Protein AF-A0AAN7CSQ7-F1 (afdb_monomer_lite)

Sequence (224 aa):
MRKFISTLTLGLCAVATTANAKLEPRQGTDSLSSVTCGSTTYSKQDVDAAVAEGCRLYAAGEQLGNSRYPHRFNNRERLTFDISGPYEEFPILANGAVYSGRAPGPDRIVFNPDYRGSCVYAGAMTHTGAPTRNGFVECDDEDNDDGNDDRDDDGDGNDGDDGFPSGTATSTTSQPTATRTFSNSEPTSSTDPEGNAAARIAGSIGGQGVVMGAVGVVAGLLML

Foldseek 3Di:
DDDDDDDDDDDDDDDPPPPPPPLPDLFACPQFQWWAAQHFIDGSLLLSLQLSVQLVCVVVVHFAAPVTPFDFDPCPVVAAWPDDDRKTKTARDSVSDHDHHDPRAFKIWIWHCQRVHHIHTTFMWGPVPAPDDVDIDGIDTDGPCPPPPPPPPPDDDDDDDDDDDDDDDDDDDDDDDDDDDDDDDDDDDDDDDDDDDDDDDYDDDDDDDDDPDDDDDPDDDDDD

Organism: NCBI:txid1126955

Radius of gyration: 30.17 Å; chains: 1; bounding box: 113×69×60 Å

InterPro domains:
  IPR000026 Guanine-specific ribonuclease N1-like [PF00545] (33-140)
  IPR016191 Ribonuclease/ribotoxin [SSF53933] (34-140)

Structure (mmCIF, N/CA/C/O backbone):
data_AF-A0AAN7CSQ7-F1
#
_entry.id   AF-A0AAN7CSQ7-F1
#
loop_
_atom_site.group_PDB
_atom_site.id
_atom_site.type_symbol
_atom_site.label_atom_id
_atom_site.label_alt_id
_atom_site.label_comp_id
_atom_site.label_asym_id
_atom_site.label_entity_id
_atom_site.label_seq_id
_atom_site.pdbx_PDB_ins_code
_atom_site.Cartn_x
_atom_site.Cartn_y
_atom_site.Cartn_z
_atom_site.occupancy
_atom_site.B_iso_or_equiv
_atom_site.auth_seq_id
_atom_site.auth_comp_id
_atom_site.auth_asym_id
_atom_site.auth_atom_id
_atom_site.pdbx_PDB_model_num
ATOM 1 N N . MET A 1 1 ? -64.963 15.795 41.910 1.00 44.09 1 MET A N 1
ATOM 2 C CA . MET A 1 1 ? -63.848 14.824 41.867 1.00 44.09 1 MET A CA 1
ATOM 3 C C . MET A 1 1 ? -62.839 15.317 40.839 1.00 44.09 1 MET A C 1
ATOM 5 O O . MET A 1 1 ? -63.144 15.291 39.656 1.00 44.09 1 MET A O 1
ATOM 9 N N . ARG A 1 2 ? -61.702 15.873 41.273 1.00 50.06 2 ARG A N 1
ATOM 10 C CA . ARG A 1 2 ? -60.628 16.346 40.383 1.00 50.06 2 ARG A CA 1
ATOM 11 C C . ARG A 1 2 ? -59.477 15.351 40.499 1.00 50.06 2 ARG A C 1
ATOM 13 O O . ARG A 1 2 ? -58.863 15.274 41.557 1.00 50.06 2 ARG A O 1
ATOM 20 N N . LYS A 1 3 ? -59.253 14.540 39.463 1.00 50.56 3 LYS A N 1
ATOM 21 C CA . LYS A 1 3 ? -58.094 13.642 39.400 1.00 50.56 3 LYS A CA 1
ATOM 22 C C . LYS A 1 3 ? -56.904 14.462 38.913 1.00 50.56 3 LYS A C 1
ATOM 24 O O . LYS A 1 3 ? -56.920 14.953 37.788 1.00 50.56 3 LYS A O 1
ATOM 29 N N . PHE A 1 4 ? -55.937 14.658 39.803 1.00 50.78 4 PHE A N 1
ATOM 30 C CA . PHE A 1 4 ? -54.658 15.269 39.479 1.00 50.78 4 PHE A CA 1
ATOM 31 C C . PHE A 1 4 ? -53.740 14.263 38.774 1.00 50.78 4 PHE A C 1
ATOM 33 O O . PHE A 1 4 ? -53.759 13.063 39.036 1.00 50.78 4 PHE A O 1
ATOM 40 N N . ILE A 1 5 ? -53.001 14.850 37.844 1.00 65.69 5 ILE A N 1
ATOM 41 C CA . ILE A 1 5 ? -52.021 14.358 36.879 1.00 65.69 5 ILE A CA 1
ATOM 42 C C . ILE A 1 5 ? -50.835 13.670 37.567 1.00 65.69 5 ILE A C 1
ATOM 44 O O . ILE A 1 5 ? -50.394 14.141 38.609 1.00 65.69 5 ILE A O 1
ATOM 48 N N . SER A 1 6 ? -50.244 12.649 36.938 1.00 50.62 6 SER A N 1
ATOM 49 C CA . SER A 1 6 ? -48.787 12.452 37.014 1.00 50.62 6 SER A CA 1
ATOM 50 C C . SER A 1 6 ? -48.301 11.570 35.861 1.00 50.62 6 SER A C 1
ATOM 52 O O . SER A 1 6 ? -48.277 10.345 35.949 1.00 50.62 6 SER A O 1
ATOM 54 N N . THR A 1 7 ? -47.976 12.197 34.733 1.00 57.25 7 THR A N 1
ATOM 55 C CA . THR A 1 7 ? -47.236 11.564 33.637 1.00 57.25 7 THR A CA 1
ATOM 56 C C . THR A 1 7 ? -45.747 11.670 33.940 1.00 57.25 7 THR A C 1
ATOM 58 O O . THR A 1 7 ? -45.175 12.757 33.883 1.00 57.25 7 THR A O 1
ATOM 61 N N . LEU A 1 8 ? -45.141 10.537 34.292 1.00 51.69 8 LEU A N 1
ATOM 62 C CA . LEU A 1 8 ? -43.704 10.380 34.489 1.00 51.69 8 LEU A CA 1
ATOM 63 C C . LEU A 1 8 ? -43.031 10.243 33.116 1.00 51.69 8 LEU A C 1
ATOM 65 O O . LEU A 1 8 ? -43.038 9.171 32.515 1.00 51.69 8 LEU A O 1
ATOM 69 N N . THR A 1 9 ? -42.481 11.336 32.599 1.00 58.81 9 THR A N 1
ATOM 70 C CA . THR A 1 9 ? -41.703 11.337 31.356 1.00 58.81 9 THR A CA 1
ATOM 71 C C . THR A 1 9 ? -40.273 10.890 31.665 1.00 58.81 9 THR A C 1
ATOM 73 O O . THR A 1 9 ? -39.486 11.650 32.228 1.00 58.81 9 THR A O 1
ATOM 76 N N . LEU A 1 10 ? -39.931 9.648 31.313 1.00 53.59 10 LEU A N 1
ATOM 77 C CA . LEU A 1 10 ? -38.549 9.165 31.316 1.00 53.59 10 LEU A CA 1
ATOM 78 C C . LEU A 1 10 ? -37.820 9.770 30.107 1.00 53.59 10 LEU A C 1
ATOM 80 O O . LEU A 1 10 ? -38.026 9.354 28.968 1.00 53.59 10 LEU A O 1
ATOM 84 N N . GLY A 1 11 ? -36.998 10.789 30.354 1.00 61.56 11 GLY A N 1
ATOM 85 C CA . GLY A 1 11 ? -36.108 11.367 29.351 1.00 61.56 11 GLY A CA 1
ATOM 86 C C . GLY A 1 11 ? -34.941 10.425 29.066 1.00 61.56 11 GLY A C 1
ATOM 87 O O . GLY A 1 11 ? -34.039 10.289 29.890 1.00 61.56 11 GLY A O 1
ATOM 88 N N . LEU A 1 12 ? -34.962 9.777 27.901 1.00 62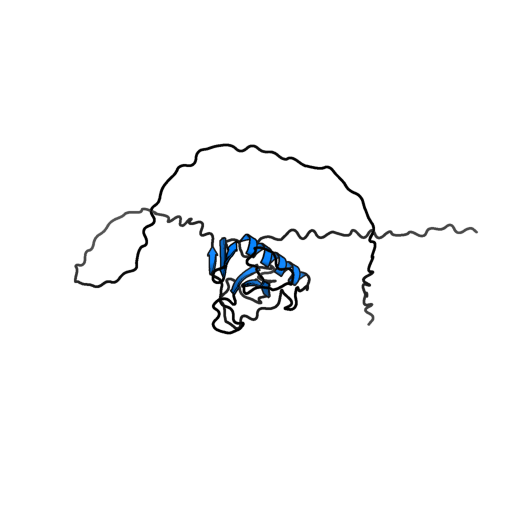.31 12 LEU A N 1
ATOM 89 C CA . LEU A 1 12 ? -33.841 8.998 27.383 1.00 62.31 12 LEU A CA 1
ATOM 90 C C . LEU A 1 12 ? -32.789 9.971 26.829 1.00 62.31 12 LEU A C 1
ATOM 92 O O . LEU A 1 12 ? -32.967 10.559 25.764 1.00 62.31 12 LEU A O 1
ATOM 96 N N . CYS A 1 13 ? -31.711 10.180 27.581 1.00 49.22 13 CYS A N 1
ATOM 97 C CA . CYS A 1 13 ? -30.576 10.984 27.145 1.00 49.22 13 CYS A CA 1
ATOM 98 C C . CYS A 1 13 ? -29.696 10.120 26.227 1.00 49.22 13 CYS A C 1
ATOM 100 O O . CYS A 1 13 ? -29.011 9.215 26.700 1.00 49.22 13 CYS A O 1
ATOM 102 N N . ALA A 1 14 ? -29.744 10.354 24.914 1.00 62.75 14 ALA A N 1
ATOM 103 C CA . ALA A 1 14 ? -28.828 9.717 23.975 1.00 62.75 14 ALA A CA 1
ATOM 104 C C . ALA A 1 14 ? -27.456 10.400 24.080 1.00 62.75 14 ALA A C 1
ATOM 106 O O . ALA A 1 14 ? -27.268 11.518 23.602 1.00 62.75 14 ALA A O 1
ATOM 107 N N . VAL A 1 15 ? -26.502 9.741 24.738 1.00 61.62 15 VAL A N 1
ATOM 108 C CA . VAL A 1 15 ? -25.102 10.174 24.744 1.00 61.62 15 VAL A CA 1
ATOM 109 C C . VAL A 1 15 ? -24.500 9.759 23.405 1.00 61.62 15 VAL A C 1
ATOM 111 O O . VAL A 1 15 ? -24.232 8.583 23.175 1.00 61.62 15 VAL A O 1
ATOM 114 N N . ALA A 1 16 ? -24.322 10.720 22.501 1.00 61.09 16 ALA A N 1
ATOM 115 C CA . ALA A 1 16 ? -23.558 10.508 21.282 1.00 61.09 16 ALA A CA 1
ATOM 116 C C . ALA A 1 16 ? -22.075 10.390 21.658 1.00 61.09 16 ALA A C 1
ATOM 118 O O . ALA A 1 16 ? -21.404 11.389 21.912 1.00 61.09 16 ALA A O 1
ATOM 119 N N . THR A 1 17 ? -21.562 9.164 21.736 1.00 56.09 17 THR A N 1
ATOM 120 C CA . THR A 1 17 ? -20.122 8.928 21.810 1.00 56.09 17 THR A CA 1
ATOM 121 C C . THR A 1 17 ? -19.525 9.249 20.446 1.00 56.09 17 THR A C 1
ATOM 123 O O . THR A 1 17 ? -19.698 8.492 19.492 1.00 56.09 17 THR A O 1
ATOM 126 N N . THR A 1 18 ? -18.830 10.377 20.332 1.00 52.72 18 THR A N 1
ATOM 127 C CA . THR A 1 18 ? -17.922 10.617 19.210 1.00 52.72 18 THR A CA 1
ATOM 128 C C . THR A 1 18 ? -16.787 9.608 19.334 1.00 52.72 18 THR A C 1
ATOM 130 O O . THR A 1 18 ? -15.920 9.753 20.199 1.00 52.72 18 THR A O 1
ATOM 133 N N . ALA A 1 19 ? -16.821 8.550 18.524 1.00 56.00 19 ALA A N 1
ATOM 134 C CA . ALA A 1 19 ? -15.679 7.669 18.362 1.00 56.00 19 ALA A CA 1
ATOM 135 C C . ALA A 1 19 ? -14.561 8.493 17.718 1.00 56.00 19 ALA A C 1
ATOM 137 O O . ALA A 1 19 ? -14.517 8.686 16.506 1.00 56.00 19 ALA A O 1
ATOM 138 N N . ASN A 1 20 ? -13.671 9.024 18.551 1.00 52.47 20 ASN A N 1
ATOM 139 C CA . ASN A 1 20 ? -12.344 9.385 18.098 1.00 52.47 20 ASN A CA 1
ATOM 140 C C . ASN A 1 20 ? -11.675 8.047 17.796 1.00 52.47 20 ASN A C 1
ATOM 142 O O . ASN A 1 20 ? -11.226 7.373 18.723 1.00 52.47 20 ASN A O 1
ATOM 146 N N . ALA A 1 21 ? -11.681 7.634 16.527 1.00 49.72 21 ALA A N 1
ATOM 147 C CA . ALA A 1 21 ? -10.796 6.584 16.057 1.00 49.72 21 ALA A CA 1
ATOM 148 C C . ALA A 1 21 ? -9.375 7.101 16.291 1.00 49.72 21 ALA A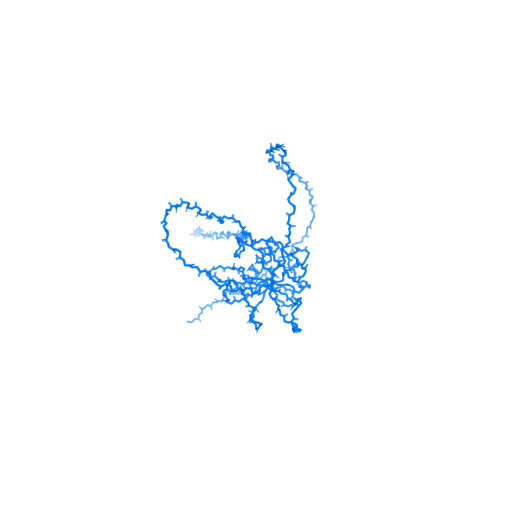 C 1
ATOM 150 O O . ALA A 1 21 ? -8.799 7.823 15.478 1.00 49.72 21 ALA A O 1
ATOM 151 N N . LYS A 1 22 ? -8.851 6.831 17.488 1.00 39.72 22 LYS A N 1
ATOM 152 C CA . LYS A 1 22 ? -7.425 6.870 17.753 1.00 39.72 22 LYS A CA 1
ATOM 153 C C . LYS A 1 22 ? -6.848 5.985 16.661 1.00 39.72 22 LYS A C 1
ATOM 155 O O . LYS A 1 22 ? -7.227 4.823 16.621 1.00 39.72 22 LYS A O 1
ATOM 160 N N . LEU A 1 23 ? -6.055 6.561 15.756 1.00 45.09 23 LEU A N 1
ATOM 161 C CA . LEU A 1 23 ? -5.274 5.810 14.777 1.00 45.09 23 LEU A CA 1
ATOM 162 C C . LEU A 1 23 ? -4.614 4.675 15.559 1.00 45.09 23 LEU A C 1
ATOM 164 O O . LEU A 1 23 ? -3.751 4.921 16.409 1.00 45.09 23 LEU A O 1
ATOM 168 N N . GLU A 1 24 ? -5.175 3.477 15.417 1.00 54.91 24 GLU A N 1
ATOM 169 C CA . GLU A 1 24 ? -4.711 2.309 16.140 1.00 54.91 24 GLU A CA 1
ATOM 170 C C . GLU A 1 24 ? -3.275 2.019 15.684 1.00 54.91 24 GLU A C 1
ATOM 172 O O . GLU A 1 24 ? -2.846 2.520 14.640 1.00 54.91 24 GLU A O 1
ATOM 177 N N . PRO A 1 25 ? -2.476 1.337 16.519 1.00 48.12 25 PRO A N 1
ATOM 178 C CA . PRO A 1 25 ? -1.031 1.241 16.338 1.00 48.12 25 PRO A CA 1
ATOM 179 C C . PRO A 1 25 ? -0.663 0.737 14.940 1.00 48.12 25 PRO A C 1
ATOM 181 O O . PRO A 1 25 ? -1.466 0.060 14.313 1.00 48.12 25 PRO A O 1
ATOM 184 N N . ARG A 1 26 ? 0.556 1.052 14.502 1.00 61.44 26 ARG A N 1
ATOM 185 C CA . ARG A 1 26 ? 1.223 0.697 13.238 1.00 61.44 26 ARG A CA 1
ATOM 186 C C . ARG A 1 26 ? 1.255 -0.831 12.994 1.00 61.44 26 ARG A C 1
ATOM 188 O O . ARG A 1 26 ? 2.286 -1.469 13.152 1.00 61.44 26 ARG A O 1
ATOM 195 N N . GLN A 1 27 ? 0.097 -1.445 12.745 1.00 78.06 27 GLN A N 1
ATOM 196 C CA . GLN A 1 27 ? -0.081 -2.896 12.821 1.00 78.06 27 GLN A CA 1
ATOM 197 C C . GLN A 1 27 ? 0.746 -3.610 11.743 1.00 78.06 27 GLN A C 1
ATOM 199 O O . GLN A 1 27 ? 0.465 -3.476 10.551 1.00 78.06 27 GLN A O 1
ATOM 204 N N . GLY A 1 28 ? 1.711 -4.427 12.167 1.00 81.00 28 GLY A N 1
ATOM 205 C CA . GLY A 1 28 ? 2.485 -5.291 11.269 1.00 81.00 28 GLY A CA 1
ATOM 206 C C . GLY A 1 28 ? 3.654 -4.618 10.561 1.00 81.00 28 GLY A C 1
ATOM 207 O O . GLY A 1 28 ? 4.199 -5.202 9.639 1.00 81.00 28 GLY A O 1
ATOM 208 N N . THR A 1 29 ? 4.042 -3.410 10.966 1.00 89.81 29 THR A N 1
ATOM 209 C CA . THR A 1 29 ? 5.152 -2.666 10.349 1.00 89.81 29 THR A CA 1
ATOM 210 C C . THR A 1 29 ? 6.242 -2.325 11.368 1.00 89.81 29 THR A C 1
ATOM 212 O O . THR A 1 29 ? 6.991 -1.379 11.155 1.00 89.81 29 THR A O 1
ATOM 215 N N . ASP A 1 30 ? 6.306 -3.015 12.511 1.00 89.62 30 ASP A N 1
ATOM 216 C CA . ASP A 1 30 ? 7.185 -2.642 13.632 1.00 89.62 30 ASP A CA 1
ATOM 217 C C . ASP A 1 30 ? 8.675 -2.693 13.267 1.00 89.62 30 ASP A C 1
ATOM 219 O O . ASP A 1 30 ? 9.414 -1.779 13.628 1.00 89.62 30 ASP A O 1
ATOM 223 N N . SER A 1 31 ? 9.098 -3.711 12.514 1.00 90.19 31 SER A N 1
ATOM 224 C CA . SER A 1 31 ? 10.463 -3.818 11.988 1.00 90.19 31 SER A CA 1
ATOM 225 C C . SER A 1 31 ? 10.689 -2.940 10.757 1.00 90.19 31 SER A C 1
ATOM 227 O O . SER A 1 31 ? 11.811 -2.510 10.525 1.00 90.19 31 SER A O 1
ATOM 229 N N . LEU A 1 32 ? 9.636 -2.584 10.019 1.00 93.75 32 LEU A N 1
ATOM 230 C CA . LEU A 1 32 ? 9.736 -1.914 8.725 1.00 93.75 32 LEU A CA 1
ATOM 231 C C . LEU A 1 32 ? 10.351 -0.508 8.830 1.00 93.75 32 LEU A C 1
ATOM 233 O O . LEU A 1 32 ? 9.871 0.358 9.567 1.00 93.75 32 LEU A O 1
ATOM 237 N N . SER A 1 33 ? 11.376 -0.249 8.028 1.00 95.44 33 SER A N 1
ATOM 238 C CA . SER A 1 33 ? 11.997 1.064 7.833 1.00 95.44 33 SER A CA 1
ATOM 239 C C . SER A 1 33 ? 11.447 1.768 6.586 1.00 95.44 33 SER A C 1
ATOM 241 O O . SER A 1 33 ? 11.018 2.929 6.655 1.00 95.44 33 SER A O 1
ATOM 243 N N . SER A 1 34 ? 11.400 1.062 5.455 1.00 96.81 34 SER A N 1
ATOM 244 C CA . SER A 1 34 ? 10.986 1.593 4.160 1.00 96.81 34 SER A CA 1
ATOM 245 C C . SER A 1 34 ? 10.500 0.476 3.230 1.00 96.81 34 SER A C 1
ATOM 247 O O . SER A 1 34 ? 10.710 -0.702 3.500 1.00 96.81 34 SER A O 1
ATOM 249 N N . VAL A 1 35 ? 9.818 0.859 2.150 1.00 97.94 35 VAL A N 1
ATOM 250 C CA . VAL A 1 35 ? 9.355 -0.050 1.091 1.00 97.94 35 VAL A CA 1
ATOM 251 C C . VAL A 1 35 ? 9.718 0.547 -0.255 1.00 97.94 35 VAL A C 1
ATOM 253 O O . VAL A 1 35 ? 9.366 1.696 -0.526 1.00 97.94 35 VAL A O 1
ATOM 256 N N . THR A 1 36 ? 10.354 -0.221 -1.134 1.00 98.50 36 THR A N 1
ATOM 257 C CA . THR A 1 36 ? 10.724 0.230 -2.478 1.00 98.50 36 THR A CA 1
ATOM 258 C C . THR A 1 36 ? 9.955 -0.525 -3.558 1.00 98.50 36 THR A C 1
ATOM 260 O O . THR A 1 36 ? 10.150 -1.711 -3.796 1.00 98.50 36 THR A O 1
ATOM 263 N N . CYS A 1 37 ? 9.092 0.198 -4.269 1.00 98.50 37 CYS A N 1
ATOM 264 C CA . CYS A 1 37 ? 8.314 -0.304 -5.395 1.00 98.50 37 CYS A CA 1
ATOM 265 C C . CYS A 1 37 ? 8.903 0.215 -6.713 1.00 98.50 37 CYS A C 1
ATOM 267 O O . CYS A 1 37 ? 8.706 1.372 -7.100 1.00 98.50 37 CYS A O 1
ATOM 269 N N . GLY A 1 38 ? 9.651 -0.631 -7.424 1.00 97.12 38 GLY A N 1
ATOM 270 C CA . GLY A 1 38 ? 10.363 -0.222 -8.635 1.00 97.12 38 GLY A CA 1
ATOM 271 C C . GLY A 1 38 ? 11.449 0.814 -8.327 1.00 97.12 38 GLY A C 1
ATOM 272 O O . GLY A 1 38 ? 12.536 0.459 -7.896 1.00 97.12 38 GLY A O 1
ATOM 273 N N . SER A 1 39 ? 11.175 2.098 -8.570 1.00 97.00 39 SER A N 1
ATOM 274 C CA . SER A 1 39 ? 12.096 3.204 -8.247 1.00 97.00 39 SER A CA 1
ATOM 275 C C . SER A 1 39 ? 11.522 4.198 -7.234 1.00 97.00 39 SER A C 1
ATOM 277 O O . SER A 1 39 ? 12.067 5.291 -7.072 1.00 97.00 39 SER A O 1
ATOM 279 N N . THR A 1 40 ? 10.380 3.882 -6.628 1.00 98.44 40 THR A N 1
ATOM 280 C CA . THR A 1 40 ? 9.717 4.731 -5.638 1.00 98.44 40 THR A CA 1
ATOM 281 C C . THR A 1 40 ? 9.888 4.114 -4.262 1.00 98.44 40 THR A C 1
ATOM 283 O O . THR A 1 40 ? 9.453 2.990 -4.042 1.00 98.44 40 THR A O 1
ATOM 286 N N . THR A 1 41 ? 10.496 4.866 -3.347 1.00 98.38 41 THR A N 1
ATOM 287 C CA . THR A 1 41 ? 10.655 4.468 -1.946 1.00 98.38 41 THR A CA 1
ATOM 288 C C . THR A 1 41 ? 9.628 5.191 -1.087 1.00 98.38 41 THR A C 1
ATOM 290 O O . THR A 1 41 ? 9.473 6.411 -1.177 1.00 98.38 41 THR A O 1
ATOM 293 N N . TYR A 1 42 ? 8.945 4.424 -0.252 1.00 98.31 42 TYR A N 1
ATOM 294 C CA . TYR A 1 42 ? 7.974 4.873 0.728 1.00 98.31 42 TYR A CA 1
ATOM 295 C C . TYR A 1 42 ? 8.576 4.756 2.115 1.00 98.31 42 TYR A C 1
ATOM 297 O O . TYR A 1 42 ? 9.193 3.747 2.455 1.00 98.31 42 TYR A O 1
ATOM 305 N N . SER A 1 43 ? 8.376 5.781 2.934 1.00 97.12 43 SER A N 1
ATOM 306 C CA . SER A 1 43 ? 8.743 5.686 4.340 1.00 97.12 43 SER A CA 1
ATOM 307 C C . SER A 1 43 ? 7.779 4.754 5.073 1.00 97.12 43 SER A C 1
ATOM 309 O O . SER A 1 43 ? 6.612 4.621 4.690 1.00 97.12 43 SER A O 1
ATOM 311 N N . LYS A 1 44 ? 8.212 4.205 6.212 1.00 95.88 44 LYS A N 1
ATOM 312 C CA . LYS A 1 44 ? 7.312 3.532 7.158 1.00 95.88 44 LYS A CA 1
ATOM 313 C C . LYS A 1 44 ? 6.038 4.344 7.445 1.00 95.88 44 LYS A C 1
ATOM 315 O O . LYS A 1 44 ? 4.958 3.781 7.572 1.00 95.88 44 LYS A O 1
ATOM 320 N N . GLN A 1 45 ? 6.141 5.672 7.540 1.00 95.81 45 GLN A N 1
ATOM 321 C CA . GLN A 1 45 ? 4.988 6.533 7.810 1.00 95.81 45 GLN A CA 1
ATOM 322 C C . GLN A 1 45 ? 3.962 6.524 6.667 1.00 95.81 45 GLN A C 1
ATOM 324 O O . GLN A 1 45 ? 2.763 6.541 6.943 1.00 95.81 45 GLN A O 1
ATOM 329 N N . ASP A 1 46 ? 4.412 6.487 5.413 1.00 97.69 46 ASP A N 1
ATOM 330 C CA . ASP A 1 46 ? 3.520 6.407 4.252 1.00 97.69 46 ASP A CA 1
ATOM 331 C C . ASP A 1 46 ? 2.772 5.068 4.238 1.00 97.69 46 ASP A C 1
ATOM 333 O O . ASP A 1 46 ? 1.558 5.032 4.022 1.00 97.69 46 ASP A O 1
ATOM 337 N N . VAL A 1 47 ? 3.486 3.978 4.541 1.00 97.69 47 VAL A N 1
ATOM 338 C CA . VAL A 1 47 ? 2.915 2.628 4.661 1.00 97.69 47 VAL A CA 1
ATOM 339 C C . VAL A 1 47 ? 1.897 2.579 5.798 1.00 97.69 47 VAL A C 1
ATOM 341 O O . VAL A 1 47 ? 0.753 2.186 5.578 1.00 97.69 47 VAL A O 1
ATOM 344 N N . ASP A 1 48 ? 2.266 3.062 6.986 1.00 96.38 48 ASP A N 1
ATOM 345 C CA . ASP A 1 48 ? 1.388 3.102 8.158 1.00 96.38 48 ASP A CA 1
ATOM 346 C C . ASP A 1 48 ? 0.102 3.890 7.877 1.00 96.38 48 ASP A C 1
ATOM 348 O O . ASP A 1 48 ? -0.990 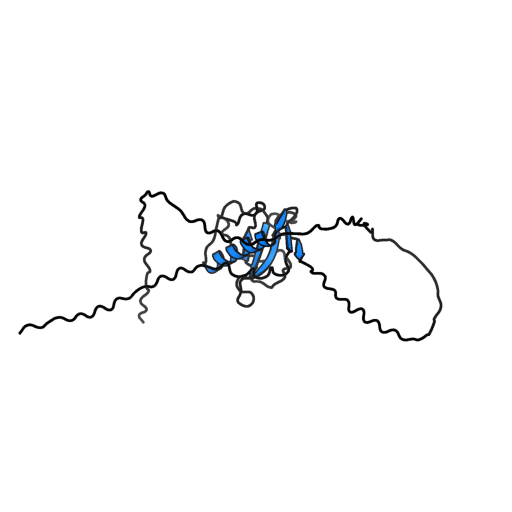3.461 8.249 1.00 96.38 48 ASP A O 1
ATOM 352 N N . ALA A 1 49 ? 0.209 5.034 7.196 1.00 96.81 49 ALA A N 1
ATOM 353 C CA . ALA A 1 49 ? -0.943 5.861 6.857 1.00 96.81 49 ALA A CA 1
ATOM 354 C C . ALA A 1 49 ? -1.865 5.187 5.825 1.00 96.81 49 ALA A C 1
ATOM 356 O O . ALA A 1 49 ? -3.090 5.266 5.951 1.00 96.81 49 ALA A O 1
ATOM 357 N N . ALA A 1 50 ? -1.296 4.507 4.825 1.00 98.06 50 ALA A N 1
ATOM 358 C CA . ALA A 1 50 ? -2.064 3.763 3.830 1.00 98.06 50 ALA A CA 1
ATOM 359 C C . ALA A 1 50 ? -2.772 2.542 4.442 1.00 98.06 50 ALA A C 1
ATOM 361 O O . ALA A 1 50 ? -3.958 2.334 4.182 1.00 98.06 50 ALA A O 1
ATOM 362 N N . VAL A 1 51 ? -2.081 1.776 5.294 1.00 97.75 51 VAL A N 1
ATOM 363 C CA . VAL A 1 51 ? -2.653 0.631 6.023 1.00 97.75 51 VAL A CA 1
ATOM 364 C C . VAL A 1 51 ? -3.764 1.099 6.957 1.00 97.75 51 VAL A C 1
ATOM 366 O O . VAL A 1 51 ? -4.857 0.541 6.919 1.00 97.75 51 VAL A O 1
ATOM 369 N N . ALA A 1 52 ? -3.538 2.162 7.735 1.00 96.56 52 ALA A N 1
ATOM 370 C CA . ALA A 1 52 ? -4.546 2.698 8.647 1.00 96.56 52 ALA A CA 1
ATOM 371 C C . ALA A 1 52 ? -5.837 3.101 7.916 1.00 96.56 52 ALA A C 1
ATOM 373 O O . ALA A 1 52 ? -6.933 2.763 8.370 1.00 96.56 52 ALA A O 1
ATOM 374 N N . GLU A 1 53 ? -5.732 3.781 6.769 1.00 97.75 53 GLU A N 1
ATOM 375 C CA . GLU A 1 53 ? -6.910 4.161 5.984 1.00 97.75 53 GLU A CA 1
ATOM 376 C C . GLU A 1 53 ? -7.587 2.952 5.324 1.00 97.75 53 GLU A C 1
ATOM 378 O O . GLU A 1 53 ? -8.816 2.847 5.359 1.00 97.75 53 GLU A O 1
ATOM 383 N N . GLY A 1 54 ? -6.811 2.008 4.782 1.00 97.75 54 GLY A N 1
ATOM 384 C CA . GLY A 1 54 ? -7.335 0.754 4.238 1.00 97.75 54 GLY A CA 1
ATOM 385 C C . GLY A 1 54 ? -8.122 -0.042 5.285 1.00 97.75 54 GLY A C 1
ATOM 386 O O . GLY A 1 54 ? -9.276 -0.402 5.050 1.00 97.75 54 GLY A O 1
ATOM 387 N N . CYS A 1 55 ? -7.548 -0.233 6.475 1.00 97.31 55 CYS A N 1
ATOM 388 C CA . CYS A 1 55 ? -8.203 -0.879 7.611 1.00 97.31 55 CYS A CA 1
ATOM 389 C C . CYS A 1 55 ? -9.485 -0.144 8.026 1.00 97.31 55 CYS A C 1
ATOM 391 O O . CYS A 1 55 ? -10.523 -0.779 8.225 1.00 97.31 55 CYS A O 1
ATOM 393 N N . ARG A 1 56 ? -9.444 1.195 8.124 1.00 97.38 56 ARG A N 1
ATOM 394 C CA . ARG A 1 56 ? -10.606 2.015 8.499 1.00 97.38 56 ARG A CA 1
ATOM 395 C C . ARG A 1 56 ? -11.757 1.847 7.507 1.00 97.38 56 ARG A C 1
ATOM 397 O O . ARG A 1 56 ? -12.892 1.628 7.926 1.00 97.38 56 ARG A O 1
ATOM 404 N N . LEU A 1 57 ? -11.475 1.958 6.209 1.00 97.88 57 LEU A N 1
ATOM 405 C CA . LEU A 1 57 ? -12.474 1.810 5.149 1.00 97.88 57 LEU A CA 1
ATOM 406 C C . LEU A 1 57 ? -13.056 0.394 5.126 1.00 97.88 57 LEU A C 1
ATOM 408 O O . LEU A 1 57 ? -14.275 0.245 5.064 1.00 97.88 57 LEU A O 1
ATOM 412 N N . TYR A 1 58 ? -12.210 -0.634 5.256 1.00 97.81 58 TYR A N 1
ATOM 413 C CA . TYR A 1 58 ? -12.661 -2.024 5.330 1.00 97.81 58 TYR A CA 1
ATOM 414 C C . TYR A 1 58 ? -13.598 -2.246 6.525 1.00 97.81 58 TYR A C 1
ATOM 416 O O . TYR A 1 58 ? -14.702 -2.763 6.354 1.00 97.81 58 TYR A O 1
ATOM 424 N N . ALA A 1 59 ? -13.206 -1.793 7.721 1.00 97.19 59 ALA A N 1
ATOM 425 C CA . ALA A 1 59 ? -14.018 -1.911 8.933 1.00 97.19 59 ALA A CA 1
ATOM 426 C C . ALA A 1 59 ? -15.361 -1.164 8.826 1.00 97.19 59 ALA A C 1
ATOM 428 O O . ALA A 1 59 ? -16.362 -1.602 9.392 1.00 97.19 59 ALA A O 1
ATOM 429 N N . ALA A 1 60 ? -15.399 -0.057 8.079 1.00 97.31 60 ALA A N 1
ATOM 430 C CA . ALA A 1 60 ? -16.617 0.704 7.806 1.00 97.31 60 ALA A CA 1
ATOM 431 C C . ALA A 1 60 ? -17.471 0.124 6.659 1.00 97.31 60 ALA A C 1
ATOM 433 O O . ALA A 1 60 ? -18.604 0.565 6.462 1.00 97.31 60 ALA A O 1
ATOM 434 N N . GLY A 1 61 ? -16.956 -0.842 5.889 1.00 97.56 61 GLY A N 1
ATOM 435 C CA . GLY A 1 61 ? -17.594 -1.308 4.654 1.00 97.56 61 GLY A CA 1
ATOM 436 C C . GLY A 1 61 ? -17.648 -0.234 3.558 1.00 97.56 61 GLY A C 1
ATOM 437 O O . GLY A 1 61 ? -18.540 -0.256 2.709 1.00 97.56 61 GLY A O 1
ATOM 438 N N . GLU A 1 62 ? -16.723 0.724 3.591 1.00 98.44 62 GLU A N 1
ATOM 439 C CA . GLU A 1 62 ? -16.627 1.849 2.662 1.00 98.44 62 GLU A CA 1
ATOM 440 C C . GLU A 1 62 ? -15.564 1.592 1.590 1.00 98.44 62 GLU A C 1
ATOM 442 O O . GLU A 1 62 ? -14.584 0.883 1.811 1.00 98.44 62 GLU A O 1
ATOM 447 N N . GLN A 1 63 ? -15.741 2.194 0.410 1.00 98.50 63 GLN A N 1
ATOM 448 C CA . GLN A 1 63 ? -14.785 2.093 -0.691 1.00 98.50 63 GLN A CA 1
ATOM 449 C C . GLN A 1 63 ? -14.635 3.431 -1.421 1.00 98.50 63 GLN A C 1
ATOM 451 O O . GLN A 1 63 ? -15.594 4.189 -1.573 1.00 98.50 63 GLN A O 1
ATOM 456 N N . LEU A 1 64 ? -13.429 3.697 -1.920 1.00 98.12 64 LEU A N 1
ATOM 457 C CA . LEU A 1 64 ? -13.044 4.915 -2.621 1.00 98.12 64 LEU A CA 1
ATOM 458 C C . LEU A 1 64 ? -12.714 4.651 -4.093 1.00 98.12 64 LEU A C 1
ATOM 460 O O . LEU A 1 64 ? -12.131 3.631 -4.468 1.00 98.12 64 LEU A O 1
ATOM 464 N N . GLY A 1 65 ? -13.030 5.646 -4.922 1.00 97.62 65 GLY A N 1
ATOM 465 C CA . GLY A 1 65 ? -12.688 5.674 -6.341 1.00 97.62 65 GLY A CA 1
ATOM 466 C C . GLY A 1 65 ? -13.438 4.651 -7.196 1.00 97.62 65 GLY A C 1
ATOM 467 O O . GLY A 1 65 ? -14.194 3.806 -6.719 1.00 97.62 65 GLY A O 1
ATOM 468 N N . ASN A 1 66 ? -13.224 4.726 -8.509 1.00 97.19 66 ASN A N 1
ATOM 469 C CA . ASN A 1 66 ? -13.913 3.862 -9.474 1.00 97.19 66 ASN A CA 1
ATOM 470 C C . ASN A 1 66 ? -13.506 2.387 -9.348 1.00 97.19 66 ASN A C 1
ATOM 472 O O . ASN A 1 66 ? -14.314 1.507 -9.639 1.00 97.19 66 ASN A O 1
ATOM 476 N N . SER A 1 67 ? -12.270 2.134 -8.914 1.00 97.00 67 SER A N 1
ATOM 477 C CA . SER A 1 67 ? -11.746 0.790 -8.652 1.00 97.00 67 SER A CA 1
ATOM 478 C C . SER A 1 67 ? -12.207 0.213 -7.313 1.00 97.00 67 SER A C 1
ATOM 480 O O . SER A 1 67 ? -12.044 -0.982 -7.114 1.00 97.00 67 SER A O 1
ATOM 482 N N . ARG A 1 68 ? -12.843 1.022 -6.450 1.00 98.31 68 ARG A N 1
ATOM 483 C CA . ARG A 1 68 ? -13.448 0.608 -5.178 1.00 98.31 68 ARG A CA 1
ATOM 484 C C . ARG A 1 68 ? -12.453 0.037 -4.160 1.00 98.31 68 ARG A C 1
ATOM 486 O O . ARG A 1 68 ? -12.596 -1.102 -3.738 1.00 98.31 68 ARG A O 1
ATOM 493 N N . TYR A 1 69 ? -11.465 0.828 -3.755 1.00 98.62 69 TYR A N 1
ATOM 494 C CA . TYR A 1 69 ? -10.495 0.428 -2.727 1.00 98.62 69 TYR A CA 1
ATOM 495 C C . TYR A 1 69 ? -10.976 0.755 -1.301 1.00 98.62 69 TYR A C 1
ATOM 497 O O . TYR A 1 69 ? -11.595 1.804 -1.130 1.00 98.62 69 TYR A O 1
ATOM 505 N N . PRO A 1 70 ? -10.637 -0.047 -0.277 1.00 98.62 70 PRO A N 1
ATOM 506 C CA . PRO A 1 70 ? -9.923 -1.319 -0.368 1.00 98.62 70 PRO A CA 1
ATOM 507 C C . PRO A 1 70 ? -10.793 -2.409 -0.998 1.00 98.62 70 PRO A C 1
ATOM 509 O O . PRO A 1 70 ? -12.026 -2.337 -0.976 1.00 98.62 70 PRO A O 1
ATOM 512 N N . HIS A 1 71 ? -10.144 -3.406 -1.588 1.00 98.50 71 HIS A N 1
ATOM 513 C CA . HIS A 1 71 ? -10.822 -4.602 -2.071 1.00 98.50 71 HIS A CA 1
ATOM 514 C C . HIS A 1 71 ? -9.922 -5.831 -2.027 1.00 98.50 71 HIS A C 1
ATOM 516 O O . HIS A 1 71 ? -8.694 -5.731 -2.024 1.00 98.50 71 HIS A O 1
ATOM 522 N N . ARG A 1 72 ? -10.558 -7.004 -2.084 1.00 98.44 72 ARG A N 1
ATOM 523 C CA . ARG A 1 72 ? -9.874 -8.288 -1.989 1.00 98.44 72 ARG A CA 1
ATOM 524 C C . ARG A 1 72 ? -8.782 -8.448 -3.040 1.00 98.44 72 ARG A C 1
ATOM 526 O O . ARG A 1 72 ? -9.064 -8.436 -4.244 1.00 98.44 72 ARG A O 1
ATOM 533 N N . PHE A 1 73 ? -7.580 -8.755 -2.571 1.00 98.31 73 PHE A N 1
ATOM 534 C CA . PHE A 1 73 ? -6.474 -9.224 -3.388 1.00 98.31 73 PHE A CA 1
ATOM 535 C C . PHE A 1 73 ? -6.419 -10.755 -3.345 1.00 98.31 73 PHE A C 1
ATOM 537 O O . PHE A 1 73 ? -6.277 -11.376 -2.296 1.00 98.31 73 PHE A O 1
ATOM 544 N N . ASN A 1 74 ? -6.572 -11.399 -4.505 1.00 97.31 74 ASN A N 1
ATOM 545 C CA . ASN A 1 74 ? -6.644 -12.866 -4.570 1.00 97.31 74 ASN A CA 1
ATOM 546 C C . ASN A 1 74 ? -5.267 -13.532 -4.723 1.00 97.31 74 ASN A C 1
ATOM 548 O O . ASN A 1 74 ? -5.223 -14.757 -4.805 1.00 97.31 74 ASN A O 1
ATOM 552 N N . ASN A 1 75 ? -4.188 -12.746 -4.816 1.00 96.88 75 ASN A N 1
ATOM 553 C CA . ASN A 1 75 ? -2.811 -13.212 -4.973 1.00 96.88 75 ASN A CA 1
ATOM 554 C C . ASN A 1 75 ? -2.643 -14.324 -6.032 1.00 96.88 75 ASN A C 1
ATOM 556 O O . ASN A 1 75 ? -2.175 -15.429 -5.749 1.00 96.88 75 ASN A O 1
ATOM 560 N N . ARG A 1 76 ? -3.079 -14.060 -7.272 1.00 94.88 76 ARG A N 1
ATOM 561 C CA . ARG A 1 76 ? -3.012 -15.051 -8.369 1.00 94.88 76 ARG A CA 1
ATOM 562 C C . ARG A 1 76 ? -1.595 -15.194 -8.921 1.00 94.88 76 ARG A C 1
ATOM 564 O O . ARG A 1 76 ? -1.259 -16.221 -9.504 1.00 94.88 76 ARG A O 1
ATOM 571 N N . GLU A 1 77 ? -0.803 -14.155 -8.719 1.00 93.94 77 GLU A N 1
ATOM 572 C CA . GLU A 1 77 ? 0.609 -14.009 -9.031 1.00 93.94 77 GLU A CA 1
ATOM 573 C C . GLU A 1 77 ? 1.487 -14.866 -8.109 1.00 93.94 77 GLU A C 1
ATOM 575 O O . GLU A 1 77 ? 2.601 -15.208 -8.496 1.00 93.94 77 GLU A O 1
ATOM 580 N N . ARG A 1 78 ? 0.948 -15.299 -6.955 1.00 95.88 78 ARG A N 1
ATOM 581 C CA . ARG A 1 78 ? 1.641 -16.094 -5.927 1.00 95.88 78 ARG A CA 1
ATOM 582 C C . ARG A 1 78 ? 2.818 -15.341 -5.305 1.00 95.88 78 ARG A C 1
ATOM 584 O O . ARG A 1 78 ? 3.866 -15.936 -5.071 1.00 95.88 78 ARG A O 1
ATOM 591 N N . LEU A 1 79 ? 2.602 -14.056 -5.043 1.00 96.81 79 LEU A N 1
ATOM 592 C CA . LEU A 1 79 ? 3.503 -13.233 -4.251 1.00 96.81 79 LEU A CA 1
ATOM 593 C C . LEU A 1 79 ? 3.600 -13.795 -2.826 1.00 96.81 79 LEU A C 1
ATOM 595 O O . LEU A 1 79 ? 2.628 -14.347 -2.293 1.00 96.81 79 LEU A O 1
ATOM 599 N N . THR A 1 80 ? 4.773 -13.679 -2.232 1.00 96.44 80 THR A N 1
ATOM 600 C CA . THR A 1 80 ? 5.092 -14.030 -0.857 1.00 96.44 80 THR A CA 1
ATOM 601 C C . THR A 1 80 ? 4.904 -12.794 0.012 1.00 96.44 80 THR A C 1
ATOM 603 O O . THR A 1 80 ? 5.357 -11.709 -0.324 1.00 96.44 80 THR A O 1
ATOM 606 N N . PHE A 1 81 ? 4.204 -12.972 1.126 1.00 95.06 81 PHE A N 1
ATOM 607 C CA . PHE A 1 81 ? 3.940 -11.934 2.117 1.00 95.06 81 PHE A CA 1
ATOM 608 C C . PHE A 1 81 ? 4.236 -12.496 3.503 1.00 95.06 81 PHE A C 1
ATOM 610 O O . PHE A 1 81 ? 4.124 -13.711 3.708 1.00 95.06 81 PHE A O 1
ATOM 617 N N . ASP A 1 82 ? 4.531 -11.621 4.457 1.00 91.69 82 ASP A N 1
ATOM 618 C CA . ASP A 1 82 ? 4.981 -12.013 5.800 1.00 91.69 82 ASP A CA 1
ATOM 619 C C . ASP A 1 82 ? 3.893 -12.702 6.625 1.00 91.69 82 ASP A C 1
ATOM 621 O O . ASP A 1 82 ? 4.164 -13.483 7.542 1.00 91.69 82 ASP A O 1
ATOM 625 N N . ILE A 1 83 ? 2.629 -12.445 6.283 1.00 94.31 83 ILE A N 1
ATOM 626 C CA . ILE A 1 83 ? 1.468 -13.052 6.929 1.00 94.31 83 ILE A CA 1
ATOM 627 C C . ILE A 1 83 ? 0.551 -13.719 5.909 1.00 94.31 83 ILE A C 1
ATOM 629 O O . ILE A 1 83 ? 0.480 -13.349 4.735 1.00 94.31 83 ILE A O 1
ATOM 633 N N . SER A 1 84 ? -0.216 -14.706 6.371 1.00 95.19 84 SER A N 1
ATOM 634 C CA . SER A 1 84 ? -1.230 -15.373 5.556 1.00 95.19 84 SER A CA 1
ATOM 635 C C . SER A 1 84 ? -2.452 -14.484 5.319 1.00 95.19 84 SER A C 1
ATOM 637 O O . SER A 1 84 ? -2.848 -13.721 6.201 1.00 95.19 84 SER A O 1
ATOM 639 N N . GLY A 1 85 ? -3.107 -14.663 4.171 1.00 94.25 85 GLY A N 1
ATOM 640 C CA . GLY A 1 85 ? -4.378 -14.013 3.847 1.00 94.25 85 GLY A CA 1
ATOM 641 C C . GLY A 1 85 ? -5.577 -14.530 4.667 1.00 94.25 85 GLY A C 1
ATOM 642 O O . GLY A 1 85 ? -5.402 -15.353 5.571 1.00 94.25 85 GLY A O 1
ATOM 643 N N . PRO A 1 86 ? -6.812 -14.097 4.345 1.00 97.31 86 PRO A N 1
ATOM 644 C CA . PRO A 1 86 ? -7.202 -13.337 3.153 1.00 97.31 86 PRO A CA 1
ATOM 645 C C . PRO A 1 86 ? -6.593 -11.933 3.102 1.00 97.31 86 PRO A C 1
ATOM 647 O O . PRO A 1 86 ? -6.338 -11.326 4.136 1.00 97.31 86 PRO A O 1
ATOM 650 N N . TYR A 1 87 ? -6.358 -11.440 1.887 1.00 98.50 87 TYR A N 1
ATOM 651 C CA . TYR A 1 87 ? -5.714 -10.151 1.659 1.00 98.50 87 TYR A CA 1
ATOM 652 C C . TYR A 1 87 ? -6.683 -9.129 1.075 1.00 98.50 87 TYR A C 1
ATOM 654 O O . TYR A 1 87 ? -7.492 -9.446 0.200 1.00 98.50 87 TYR A O 1
ATOM 662 N N . GLU A 1 88 ? -6.515 -7.889 1.498 1.00 98.69 88 GLU A N 1
ATOM 663 C CA . GLU A 1 88 ? -7.077 -6.686 0.903 1.00 98.69 88 GLU A CA 1
ATOM 664 C C . GLU A 1 88 ? -5.922 -5.823 0.377 1.00 98.69 88 GLU A C 1
ATOM 666 O O . GLU A 1 88 ? -4.826 -5.823 0.940 1.00 98.69 88 GLU A O 1
ATOM 671 N N . GLU A 1 89 ? -6.152 -5.098 -0.715 1.00 98.75 89 GLU A N 1
ATOM 672 C CA . GLU A 1 89 ? -5.187 -4.140 -1.260 1.00 98.75 89 GLU A CA 1
ATOM 673 C C . GLU A 1 89 ? -5.704 -2.704 -1.160 1.00 98.75 89 GLU A C 1
ATOM 675 O O . GLU A 1 89 ? -6.904 -2.437 -1.302 1.00 98.75 89 GLU A O 1
ATOM 680 N N . PHE A 1 90 ? -4.783 -1.762 -0.946 1.00 98.81 90 PHE A N 1
ATOM 681 C CA . PHE A 1 90 ? -5.081 -0.332 -0.926 1.00 98.81 90 PHE A CA 1
ATOM 682 C C . PHE A 1 90 ? -3.946 0.483 -1.571 1.00 98.81 90 PHE A C 1
ATOM 684 O O . PHE A 1 90 ? -2.778 0.137 -1.392 1.00 98.81 90 PHE A O 1
ATOM 691 N N . PRO A 1 91 ? -4.235 1.555 -2.336 1.00 98.81 91 PRO A N 1
ATOM 692 C CA . PRO A 1 91 ? -3.189 2.330 -2.998 1.00 98.81 91 PRO A CA 1
ATOM 693 C C . PRO A 1 91 ? -2.283 3.092 -2.029 1.00 98.81 91 PRO A C 1
ATOM 695 O O . PRO A 1 91 ? -2.764 3.741 -1.100 1.00 98.81 91 PRO A O 1
ATOM 698 N N . ILE A 1 92 ? -0.984 3.094 -2.334 1.00 98.69 92 ILE A N 1
ATOM 699 C CA . ILE A 1 92 ? 0.019 3.966 -1.715 1.00 98.69 92 ILE A CA 1
ATOM 700 C C . ILE A 1 92 ? 0.581 4.909 -2.782 1.00 98.69 92 ILE A C 1
ATOM 702 O O . ILE A 1 92 ? 0.924 4.494 -3.889 1.00 98.69 92 ILE A O 1
ATOM 706 N N . LEU A 1 93 ? 0.589 6.215 -2.507 1.00 98.38 93 LEU A N 1
ATOM 707 C CA . 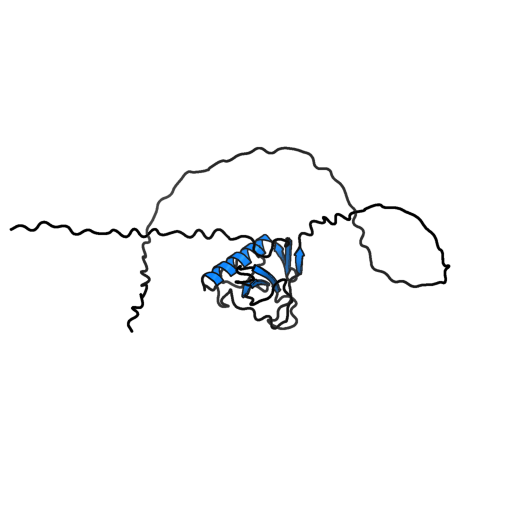LEU A 1 93 ? 0.853 7.228 -3.530 1.00 98.38 93 LEU A CA 1
ATOM 708 C C . LEU A 1 93 ? 2.266 7.787 -3.407 1.00 98.38 93 LEU A C 1
ATOM 710 O O . LEU A 1 93 ? 2.675 8.224 -2.338 1.00 98.38 93 LEU A O 1
ATOM 714 N N . ALA A 1 94 ? 2.985 7.863 -4.529 1.00 97.19 94 ALA A N 1
ATOM 715 C CA . ALA A 1 94 ? 4.369 8.352 -4.596 1.00 97.19 94 ALA A CA 1
ATOM 716 C C . ALA A 1 94 ? 4.578 9.795 -4.083 1.00 97.19 94 ALA A C 1
ATOM 718 O O . ALA A 1 94 ? 5.707 10.232 -3.898 1.00 97.19 94 ALA A O 1
ATOM 719 N N . ASN A 1 95 ? 3.503 10.562 -3.885 1.00 95.38 95 ASN A N 1
ATOM 720 C CA . ASN A 1 95 ? 3.551 11.908 -3.314 1.00 95.38 95 ASN A CA 1
ATOM 721 C C . ASN A 1 95 ? 3.370 11.936 -1.781 1.00 95.38 95 ASN A C 1
ATOM 723 O O . ASN A 1 95 ? 3.204 13.025 -1.232 1.00 95.38 95 ASN A O 1
ATOM 727 N N . GLY A 1 96 ? 3.325 10.775 -1.116 1.00 92.44 96 GLY A N 1
ATOM 728 C CA . GLY A 1 96 ? 3.132 10.633 0.334 1.00 92.44 96 GLY A CA 1
ATOM 729 C C . GLY A 1 96 ? 1.710 10.935 0.826 1.00 92.44 96 GLY A C 1
ATOM 730 O O . GLY A 1 96 ? 1.437 10.915 2.023 1.00 92.44 96 GLY A O 1
ATOM 731 N N . ALA A 1 97 ? 0.770 11.248 -0.072 1.00 97.25 97 ALA A N 1
ATOM 732 C CA . ALA A 1 97 ? -0.613 11.492 0.318 1.00 97.25 97 ALA A CA 1
ATOM 733 C C . ALA A 1 97 ? -1.376 10.172 0.496 1.00 97.25 97 ALA A C 1
ATOM 735 O O . ALA A 1 97 ? -1.260 9.258 -0.320 1.00 97.25 97 ALA A O 1
ATOM 736 N N . VAL A 1 98 ? -2.251 10.111 1.502 1.00 98.00 98 VAL A N 1
ATOM 737 C CA . VAL A 1 98 ? -3.205 9.003 1.639 1.00 98.00 98 VAL A CA 1
ATOM 738 C C . VAL A 1 98 ? -4.197 9.032 0.473 1.00 98.00 98 VAL A C 1
ATOM 740 O O . VAL A 1 98 ? -4.709 10.090 0.083 1.00 98.00 98 VAL A O 1
ATOM 743 N N . TYR A 1 99 ? -4.464 7.864 -0.110 1.00 98.44 99 TYR A N 1
ATOM 744 C CA . TYR A 1 99 ? -5.357 7.739 -1.254 1.00 98.44 99 TYR A CA 1
ATOM 745 C C . TYR A 1 99 ? -6.780 8.223 -0.942 1.00 98.44 99 TYR A C 1
ATOM 747 O O . TYR A 1 99 ? -7.387 7.842 0.050 1.00 98.44 99 TYR A O 1
ATOM 755 N N . SER A 1 100 ? -7.336 9.042 -1.839 1.00 97.44 100 SER A N 1
ATOM 756 C CA . SER A 1 100 ? -8.640 9.709 -1.669 1.00 97.44 100 SER A CA 1
ATOM 757 C C . SER A 1 100 ? -9.656 9.379 -2.774 1.00 97.44 100 SER A C 1
ATOM 759 O O . SER A 1 100 ? -10.633 10.101 -2.965 1.00 97.44 100 SER A O 1
ATOM 761 N N . GLY A 1 101 ? -9.430 8.310 -3.548 1.00 96.88 101 GLY A N 1
ATOM 762 C CA . GLY A 1 101 ? -10.355 7.875 -4.608 1.00 96.88 101 GLY A CA 1
ATOM 763 C C . GLY A 1 101 ? -10.045 8.389 -6.021 1.00 96.88 101 GLY A C 1
ATOM 764 O O . GLY A 1 101 ? -10.837 8.173 -6.938 1.00 96.88 101 GLY A O 1
ATOM 765 N N . ARG A 1 102 ? -8.908 9.068 -6.227 1.00 96.06 102 ARG A N 1
ATOM 766 C CA . ARG A 1 102 ? -8.444 9.518 -7.557 1.00 96.06 102 ARG A CA 1
ATOM 767 C C . ARG A 1 102 ? -7.685 8.406 -8.300 1.00 96.06 102 ARG A C 1
ATOM 769 O O . ARG A 1 102 ? -7.951 7.224 -8.098 1.00 96.06 102 ARG A O 1
ATOM 776 N N . ALA A 1 103 ? -6.766 8.765 -9.197 1.00 97.25 103 ALA A N 1
ATOM 777 C CA . ALA A 1 103 ? -5.881 7.800 -9.838 1.00 97.25 103 ALA A CA 1
ATOM 778 C C . ALA A 1 103 ? -5.033 7.086 -8.763 1.00 97.25 103 ALA A C 1
ATOM 780 O O . ALA A 1 103 ? -4.376 7.776 -7.985 1.00 97.25 103 ALA A O 1
ATOM 781 N N . PRO A 1 104 ? -5.054 5.743 -8.693 1.00 97.75 104 PRO A N 1
ATOM 782 C CA . PRO A 1 104 ? -4.392 4.997 -7.620 1.00 97.75 104 PRO A CA 1
ATOM 783 C C . PRO A 1 104 ? -2.881 4.817 -7.828 1.00 97.75 104 PRO A C 1
ATOM 785 O O . PRO A 1 104 ? -2.205 4.328 -6.938 1.00 97.75 104 PRO A O 1
ATOM 788 N N . GLY A 1 105 ? -2.342 5.162 -9.001 1.00 97.81 105 GLY A N 1
ATOM 789 C CA . GLY A 1 105 ? -0.955 4.829 -9.340 1.00 97.81 105 GLY A CA 1
ATOM 790 C C . GLY A 1 105 ? -0.720 3.313 -9.476 1.00 97.81 105 GLY A C 1
ATOM 791 O O . GLY A 1 105 ? -1.687 2.536 -9.506 1.00 97.81 105 GLY A O 1
ATOM 792 N N . PRO A 1 106 ? 0.543 2.879 -9.613 1.00 98.19 106 PRO A N 1
ATOM 793 C CA . PRO A 1 106 ? 0.884 1.473 -9.818 1.00 98.19 106 PRO A CA 1
ATOM 794 C C . PRO A 1 106 ? 1.043 0.659 -8.525 1.00 98.19 106 PRO A C 1
ATOM 796 O O . PRO A 1 106 ? 0.991 -0.565 -8.607 1.00 98.19 106 PRO A O 1
ATOM 799 N N . ASP A 1 107 ? 1.180 1.311 -7.369 1.00 98.75 107 ASP A N 1
ATOM 800 C CA . ASP A 1 107 ? 1.667 0.682 -6.133 1.00 98.75 107 ASP A CA 1
ATOM 801 C C . ASP A 1 107 ? 0.553 0.464 -5.101 1.00 98.75 107 ASP A C 1
ATOM 803 O O . ASP A 1 107 ? -0.392 1.258 -4.987 1.00 98.75 107 ASP A O 1
ATOM 807 N N . ARG A 1 108 ? 0.628 -0.642 -4.363 1.00 98.81 108 ARG A N 1
ATOM 808 C CA . ARG A 1 108 ? -0.376 -1.067 -3.382 1.00 98.81 108 ARG A CA 1
ATOM 809 C C . ARG A 1 108 ? 0.313 -1.547 -2.113 1.00 98.81 108 ARG A C 1
ATOM 811 O O . ARG A 1 108 ? 1.280 -2.297 -2.201 1.00 98.81 108 ARG A O 1
ATOM 818 N N . ILE A 1 109 ? -0.247 -1.196 -0.959 1.00 98.69 109 ILE A N 1
ATOM 819 C CA . ILE A 1 109 ? -0.043 -1.997 0.250 1.00 98.69 109 ILE A CA 1
ATOM 820 C C . ILE A 1 109 ? -1.025 -3.165 0.238 1.00 98.69 109 ILE A C 1
ATOM 822 O O . ILE A 1 109 ? -2.126 -3.071 -0.320 1.00 98.69 109 ILE A O 1
ATOM 826 N N . VAL A 1 110 ? -0.617 -4.262 0.858 1.00 98.69 110 VAL A N 1
ATOM 827 C CA . VAL A 1 110 ? -1.416 -5.461 1.073 1.00 98.69 110 VAL A CA 1
ATOM 828 C C . VAL A 1 110 ? -1.552 -5.653 2.576 1.00 98.69 110 VAL A C 1
ATOM 830 O O . VAL A 1 110 ? -0.580 -5.548 3.322 1.00 98.69 110 VAL A O 1
ATOM 833 N N . PHE A 1 111 ? -2.769 -5.907 3.040 1.00 98.38 111 PHE A N 1
ATOM 834 C CA . PHE A 1 111 ? -3.053 -6.113 4.455 1.00 98.38 111 PHE A CA 1
ATOM 835 C C . PHE A 1 111 ? -4.062 -7.242 4.645 1.00 98.38 111 PHE A C 1
ATOM 837 O O . PHE A 1 111 ? -4.845 -7.555 3.747 1.00 98.38 111 PHE A O 1
ATOM 844 N N . ASN A 1 112 ? -4.054 -7.862 5.820 1.00 97.94 112 ASN A N 1
ATOM 845 C CA . ASN A 1 112 ? -5.095 -8.790 6.240 1.00 97.94 112 ASN A CA 1
ATOM 846 C C . ASN A 1 112 ? -5.931 -8.116 7.339 1.00 97.94 112 ASN A C 1
ATOM 848 O O . ASN A 1 112 ? -5.375 -7.789 8.386 1.00 97.94 112 ASN A O 1
ATOM 852 N N . PRO A 1 113 ? -7.243 -7.905 7.134 1.00 96.25 113 PRO A N 1
ATOM 853 C CA . PRO A 1 113 ? -8.085 -7.186 8.086 1.00 96.25 113 PRO A CA 1
ATOM 854 C C . PRO A 1 113 ? -8.373 -7.935 9.398 1.00 96.25 113 PRO A C 1
ATOM 856 O O . PRO A 1 113 ? -8.885 -7.315 10.326 1.00 96.25 113 PRO A O 1
ATOM 859 N N . ASP A 1 114 ? -8.079 -9.237 9.478 1.00 95.69 114 ASP A N 1
ATOM 860 C CA . ASP A 1 114 ? -8.388 -10.093 10.634 1.00 95.69 114 ASP A CA 1
ATOM 861 C C . ASP A 1 114 ? -7.250 -11.089 10.943 1.00 95.69 114 ASP A C 1
ATOM 863 O O . ASP A 1 114 ? -7.459 -12.214 11.411 1.00 95.69 114 ASP A O 1
ATOM 867 N N . TYR A 1 115 ? -6.000 -10.707 10.671 1.00 95.62 115 TYR A N 1
ATOM 868 C CA . TYR A 1 115 ? -4.862 -11.538 11.044 1.00 95.62 115 TYR A CA 1
ATOM 869 C C . TYR A 1 115 ? -4.735 -11.589 12.565 1.00 95.62 115 TYR A C 1
ATOM 871 O O . TYR A 1 115 ? -4.363 -10.617 13.220 1.00 95.62 115 TYR A O 1
ATOM 879 N N . ARG A 1 116 ? -5.060 -12.756 13.135 1.00 94.31 116 ARG A N 1
ATOM 880 C CA . ARG A 1 116 ? -5.071 -12.994 14.589 1.00 94.31 116 ARG A CA 1
ATOM 881 C C . ARG A 1 116 ? -5.965 -12.005 15.359 1.00 94.31 116 ARG A C 1
ATOM 883 O O . ARG A 1 116 ? -5.673 -11.702 16.513 1.00 94.31 116 ARG A O 1
ATOM 890 N N . GLY A 1 117 ? -7.058 -11.548 14.745 1.00 92.44 117 GLY A N 1
ATOM 891 C CA . GLY A 1 117 ? -8.000 -10.605 15.358 1.00 92.44 117 GLY A CA 1
ATOM 892 C C . GLY A 1 117 ? -7.657 -9.126 15.161 1.00 92.44 117 GLY A C 1
ATOM 893 O O . GLY A 1 117 ? -8.314 -8.282 15.768 1.00 92.44 117 GLY A O 1
ATOM 894 N N . SER A 1 118 ? -6.647 -8.810 14.343 1.00 93.12 118 SER A N 1
ATOM 895 C CA . SER A 1 118 ? -6.213 -7.440 14.052 1.00 93.12 118 SER A CA 1
ATOM 896 C C . SER A 1 118 ? -6.068 -7.202 12.548 1.00 93.12 118 SER A C 1
ATOM 898 O O . SER A 1 118 ? -5.796 -8.127 11.784 1.00 93.12 118 SER A O 1
ATOM 900 N N . CYS A 1 119 ? -6.185 -5.943 12.125 1.00 95.56 119 CYS A N 1
ATOM 901 C CA . CYS A 1 119 ? -5.855 -5.536 10.762 1.00 95.56 119 CYS A CA 1
ATOM 902 C C . CYS A 1 119 ? -4.346 -5.311 10.641 1.00 95.56 119 CYS A C 1
ATOM 904 O O . CYS A 1 119 ? -3.842 -4.419 11.305 1.00 95.56 119 CYS A O 1
ATOM 906 N N . VAL A 1 120 ? -3.621 -6.103 9.850 1.00 96.44 120 VAL A N 1
ATOM 907 C CA . VAL A 1 120 ? -2.146 -6.152 9.864 1.00 96.44 120 VAL A CA 1
ATOM 908 C C . VAL A 1 120 ? -1.581 -6.006 8.450 1.00 96.44 120 VAL A C 1
ATOM 910 O O . VAL A 1 120 ? -2.090 -6.633 7.518 1.00 96.44 120 VAL A O 1
ATOM 913 N N . TYR A 1 121 ? -0.534 -5.191 8.291 1.00 97.62 121 TYR A N 1
ATOM 914 C CA . TYR A 1 121 ? 0.254 -5.108 7.056 1.00 97.62 121 TYR A CA 1
ATOM 915 C C . TYR A 1 121 ? 0.868 -6.469 6.704 1.00 97.62 121 TYR A C 1
ATOM 917 O O . TYR A 1 121 ? 1.348 -7.184 7.578 1.00 97.62 121 TYR A O 1
ATOM 925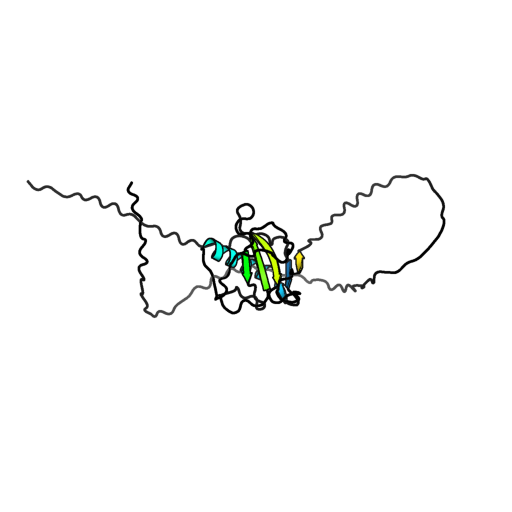 N N . ALA A 1 122 ? 0.814 -6.834 5.426 1.00 97.56 122 ALA A N 1
ATOM 926 C CA . ALA A 1 122 ? 1.339 -8.100 4.923 1.00 97.56 122 ALA A CA 1
ATOM 927 C C . ALA A 1 122 ? 2.547 -7.932 3.993 1.00 97.56 122 ALA A C 1
ATOM 929 O O . ALA A 1 122 ? 3.307 -8.880 3.823 1.00 97.56 122 ALA A O 1
ATOM 930 N N . GLY A 1 123 ? 2.668 -6.771 3.354 1.00 97.88 123 GLY A N 1
ATOM 931 C CA . GLY A 1 123 ? 3.669 -6.478 2.336 1.00 97.88 123 GLY A CA 1
ATOM 932 C C . GLY A 1 123 ? 3.143 -5.448 1.336 1.00 97.88 123 GLY A C 1
ATOM 933 O O . GLY A 1 123 ? 2.016 -4.949 1.457 1.00 97.88 123 GLY A O 1
ATOM 934 N N . ALA A 1 124 ? 3.931 -5.154 0.310 1.00 98.44 124 ALA A N 1
ATOM 935 C CA . ALA A 1 124 ? 3.558 -4.234 -0.755 1.00 98.44 124 ALA A CA 1
ATOM 936 C C . ALA A 1 124 ? 3.830 -4.827 -2.140 1.00 98.44 124 ALA A C 1
ATOM 938 O O . ALA A 1 124 ? 4.616 -5.758 -2.315 1.00 98.44 124 ALA A O 1
ATOM 939 N N . MET A 1 125 ? 3.135 -4.298 -3.144 1.00 98.62 125 MET A N 1
ATOM 940 C CA . MET A 1 125 ? 3.236 -4.772 -4.520 1.00 98.62 125 MET A CA 1
ATOM 941 C C . MET A 1 125 ? 3.075 -3.640 -5.533 1.00 98.62 125 MET A C 1
ATOM 943 O O . MET A 1 125 ? 2.414 -2.632 -5.275 1.00 98.62 125 MET A O 1
ATOM 947 N N . THR A 1 126 ? 3.637 -3.825 -6.725 1.00 98.69 126 THR A N 1
ATOM 948 C CA . THR A 1 126 ? 3.598 -2.826 -7.798 1.00 98.69 126 THR A CA 1
ATOM 949 C C . THR A 1 126 ? 3.337 -3.433 -9.170 1.00 98.69 126 THR A C 1
ATOM 951 O O . THR A 1 126 ? 3.767 -4.541 -9.490 1.00 98.69 126 THR A O 1
ATOM 954 N N . HIS A 1 127 ? 2.628 -2.684 -10.017 1.00 98.19 127 HIS A N 1
ATOM 955 C CA . HIS A 1 127 ? 2.556 -2.973 -11.450 1.00 98.19 127 HIS A CA 1
ATOM 956 C C . HIS A 1 127 ? 3.886 -2.706 -12.177 1.00 98.19 127 HIS A C 1
ATOM 958 O O . HIS A 1 127 ? 4.092 -3.191 -13.294 1.00 98.19 127 HIS A O 1
ATOM 964 N N . THR A 1 128 ? 4.779 -1.905 -11.594 1.00 97.94 128 THR A N 1
ATOM 965 C CA . THR A 1 128 ? 6.057 -1.529 -12.203 1.00 97.94 128 THR A CA 1
ATOM 966 C C . THR A 1 128 ? 6.976 -2.744 -12.287 1.00 97.94 128 THR A C 1
ATOM 968 O O . THR A 1 128 ? 7.298 -3.356 -11.282 1.00 97.94 128 THR A O 1
ATOM 971 N N . GLY A 1 129 ? 7.410 -3.104 -13.497 1.00 96.31 129 GLY A N 1
ATOM 972 C CA . GLY A 1 129 ? 8.270 -4.276 -13.708 1.00 96.31 129 GLY A CA 1
ATOM 973 C C . GLY A 1 129 ? 7.530 -5.618 -13.755 1.00 96.31 129 GLY A C 1
ATOM 974 O O . GLY A 1 129 ? 8.166 -6.644 -13.991 1.00 96.31 129 GLY A O 1
ATOM 975 N N . ALA A 1 130 ? 6.200 -5.634 -13.612 1.00 97.19 130 ALA A N 1
ATOM 976 C CA . ALA A 1 130 ? 5.432 -6.869 -13.707 1.00 97.19 130 ALA A CA 1
ATOM 977 C C . ALA A 1 130 ? 5.469 -7.474 -15.130 1.00 97.19 130 ALA A C 1
ATOM 979 O O . ALA A 1 130 ? 5.347 -6.748 -16.123 1.00 97.19 130 ALA A O 1
ATOM 980 N N . PRO A 1 131 ? 5.578 -8.812 -15.266 1.00 94.12 131 PRO A N 1
ATOM 981 C CA . PRO A 1 131 ? 5.752 -9.479 -16.562 1.00 94.12 131 PRO A CA 1
ATOM 982 C C . PRO A 1 131 ? 4.487 -9.470 -17.429 1.00 94.12 131 PRO A C 1
ATOM 984 O O . PRO A 1 131 ? 4.547 -9.684 -18.641 1.00 94.12 131 PRO A O 1
ATOM 987 N N . THR A 1 132 ? 3.323 -9.240 -16.822 1.00 95.25 132 THR A N 1
ATOM 988 C CA . THR A 1 132 ? 2.031 -9.214 -17.506 1.00 95.25 132 THR A CA 1
ATOM 989 C C . THR A 1 132 ? 1.342 -7.879 -17.311 1.00 95.25 132 THR A C 1
ATOM 991 O O . THR A 1 132 ? 1.405 -7.272 -16.244 1.00 95.25 132 THR A O 1
ATOM 994 N N . ARG A 1 133 ? 0.574 -7.459 -18.318 1.00 89.75 133 ARG A N 1
ATOM 995 C CA . ARG A 1 133 ? -0.321 -6.306 -18.199 1.00 89.75 133 ARG A CA 1
ATOM 996 C C . ARG A 1 133 ? -1.321 -6.546 -17.062 1.00 89.75 133 ARG A C 1
ATOM 998 O O . ARG A 1 133 ? -2.065 -7.521 -17.112 1.00 89.75 133 ARG A O 1
ATOM 1005 N N . ASN A 1 134 ? -1.356 -5.634 -16.091 1.00 92.06 134 ASN A N 1
ATOM 1006 C CA . ASN A 1 134 ? -2.128 -5.713 -14.840 1.00 92.06 134 ASN A CA 1
ATOM 1007 C C . ASN A 1 134 ? -1.623 -6.739 -13.808 1.00 92.06 134 ASN A C 1
ATOM 1009 O O . ASN A 1 134 ? -2.320 -6.959 -12.824 1.00 92.06 134 ASN A O 1
ATOM 1013 N N . GLY A 1 135 ? -0.470 -7.375 -14.029 1.00 96.56 135 GLY A N 1
ATOM 1014 C CA . GLY A 1 135 ? 0.154 -8.212 -13.003 1.00 96.56 135 GLY A CA 1
ATOM 1015 C C . GLY A 1 135 ? 0.855 -7.362 -11.951 1.00 96.56 135 GLY A C 1
ATOM 1016 O O . GLY A 1 135 ? 1.077 -6.169 -12.166 1.00 96.56 135 GLY A O 1
ATOM 1017 N N . PHE A 1 136 ? 1.234 -7.995 -10.851 1.00 98.38 136 PHE A N 1
ATOM 1018 C CA . PHE A 1 136 ? 2.017 -7.388 -9.785 1.00 98.38 136 PHE A CA 1
ATOM 1019 C C . PHE A 1 136 ? 3.321 -8.152 -9.564 1.00 98.38 136 PHE A C 1
ATOM 1021 O O . PHE A 1 136 ? 3.409 -9.347 -9.851 1.00 98.38 136 PHE A O 1
ATOM 1028 N N . VAL A 1 137 ? 4.317 -7.442 -9.051 1.00 98.19 137 VAL A N 1
ATOM 1029 C CA . VAL A 1 137 ? 5.508 -7.993 -8.396 1.00 98.19 137 VAL A CA 1
ATOM 1030 C C . VAL A 1 137 ? 5.589 -7.415 -6.987 1.00 98.19 137 VAL A C 1
ATOM 1032 O O . VAL A 1 137 ? 4.984 -6.373 -6.720 1.00 98.19 137 VAL A O 1
ATOM 1035 N N . GLU A 1 138 ? 6.294 -8.102 -6.095 1.00 98.12 138 GLU A N 1
ATOM 1036 C CA . GLU A 1 138 ? 6.592 -7.604 -4.749 1.00 98.12 138 GLU A CA 1
ATOM 1037 C C . GLU A 1 138 ? 7.398 -6.303 -4.814 1.00 98.12 138 GLU A C 1
ATOM 1039 O O . GLU A 1 138 ? 8.187 -6.086 -5.739 1.00 98.12 138 GLU A O 1
ATOM 1044 N N . CYS A 1 139 ? 7.148 -5.429 -3.845 1.00 98.44 139 CYS A N 1
ATOM 1045 C CA . CYS A 1 139 ? 8.076 -4.361 -3.503 1.00 98.44 139 CYS A CA 1
ATOM 1046 C C . CYS A 1 139 ? 9.119 -4.898 -2.513 1.00 98.44 139 CYS A C 1
ATOM 1048 O O . CYS A 1 139 ? 8.868 -5.888 -1.830 1.00 98.44 139 CYS A O 1
ATOM 1050 N N . ASP A 1 140 ? 10.273 -4.242 -2.444 1.00 97.62 140 ASP A N 1
ATOM 1051 C CA . ASP A 1 140 ? 11.342 -4.608 -1.520 1.00 97.62 140 ASP A CA 1
ATOM 1052 C C . ASP A 1 140 ? 11.117 -3.910 -0.170 1.00 97.62 140 ASP A C 1
ATOM 1054 O O . ASP A 1 140 ? 11.162 -2.678 -0.100 1.00 97.62 140 ASP A O 1
ATOM 1058 N N . ASP A 1 141 ? 10.886 -4.682 0.890 1.00 95.56 141 ASP A N 1
ATOM 1059 C CA . ASP A 1 141 ? 10.748 -4.172 2.257 1.00 95.56 141 ASP A CA 1
ATOM 1060 C C . ASP A 1 141 ? 12.137 -4.106 2.922 1.00 95.56 141 ASP A C 1
ATOM 1062 O O . ASP A 1 141 ? 12.925 -5.053 2.875 1.00 95.56 141 ASP A O 1
ATOM 1066 N N . GLU A 1 142 ? 12.462 -2.964 3.524 1.00 95.00 142 GLU A N 1
ATOM 1067 C CA . GLU A 1 142 ? 13.689 -2.761 4.294 1.00 95.00 142 GLU A CA 1
ATOM 1068 C C . GLU A 1 142 ? 13.341 -2.738 5.780 1.00 95.00 142 GLU A C 1
ATOM 1070 O O . GLU A 1 142 ? 12.627 -1.837 6.221 1.00 95.00 142 GLU A O 1
ATOM 1075 N N . ASP A 1 143 ? 13.881 -3.655 6.577 1.00 91.88 143 ASP A N 1
ATOM 1076 C CA . ASP A 1 143 ? 13.718 -3.645 8.032 1.00 91.88 143 ASP A CA 1
ATOM 1077 C C . ASP A 1 143 ? 14.806 -2.812 8.733 1.00 91.88 143 ASP A C 1
ATOM 1079 O O . ASP A 1 143 ? 15.952 -2.726 8.284 1.00 91.88 143 ASP A O 1
ATOM 1083 N N . ASN A 1 144 ? 14.453 -2.207 9.869 1.00 85.31 144 ASN A N 1
ATOM 1084 C CA . ASN A 1 144 ? 15.406 -1.665 10.830 1.00 85.31 144 ASN A CA 1
ATOM 1085 C C . ASN A 1 144 ? 16.081 -2.854 11.516 1.00 85.31 144 ASN A C 1
ATOM 1087 O O . ASN A 1 144 ? 15.650 -3.308 12.575 1.00 85.31 144 ASN A O 1
ATOM 1091 N N . ASP A 1 145 ? 17.120 -3.382 10.880 1.00 68.88 145 ASP A N 1
ATOM 1092 C CA . ASP A 1 145 ? 18.042 -4.309 11.518 1.00 68.88 145 ASP A CA 1
ATOM 1093 C C . ASP A 1 145 ? 18.863 -3.493 12.531 1.00 68.88 145 ASP A C 1
ATOM 1095 O O . ASP A 1 145 ? 19.961 -3.000 12.247 1.00 68.88 145 ASP A O 1
ATOM 1099 N N . ASP A 1 146 ? 18.266 -3.234 13.700 1.00 57.50 146 ASP A N 1
ATOM 1100 C CA . ASP A 1 146 ? 18.985 -2.796 14.890 1.00 57.50 146 ASP A CA 1
ATOM 1101 C C . ASP A 1 146 ? 19.958 -3.926 15.215 1.00 57.50 146 ASP A C 1
ATOM 1103 O O . ASP A 1 146 ? 19.608 -4.871 15.919 1.00 57.50 146 ASP A O 1
ATOM 1107 N N . GLY A 1 147 ? 21.151 -3.849 14.619 1.00 51.72 147 GLY A N 1
ATOM 1108 C CA . GLY A 1 147 ? 22.230 -4.823 14.702 1.00 51.72 147 GLY A CA 1
ATOM 1109 C C . GLY A 1 147 ? 22.741 -5.016 16.124 1.00 51.72 147 GLY A C 1
ATOM 1110 O O . GLY A 1 147 ? 23.875 -4.668 16.438 1.00 51.72 147 GLY A O 1
ATOM 1111 N N . ASN A 1 148 ? 21.914 -5.629 16.959 1.00 45.94 148 ASN A N 1
ATOM 1112 C CA . ASN A 1 148 ? 22.282 -6.287 18.190 1.00 45.94 148 ASN A CA 1
ATOM 1113 C C . ASN A 1 148 ? 22.446 -7.782 17.889 1.00 45.94 148 ASN A C 1
ATOM 1115 O O . ASN A 1 148 ? 21.909 -8.646 18.579 1.00 45.94 148 ASN A O 1
ATOM 1119 N N . ASP A 1 149 ? 23.237 -8.077 16.851 1.00 52.38 149 ASP A N 1
ATOM 1120 C CA . ASP A 1 149 ? 24.134 -9.227 16.878 1.00 52.38 149 ASP A CA 1
ATOM 1121 C C . ASP A 1 149 ? 25.127 -8.961 18.030 1.00 52.38 149 ASP A C 1
ATOM 1123 O O . ASP A 1 149 ? 26.308 -8.676 17.805 1.00 52.38 149 ASP A O 1
ATOM 1127 N N . ASP A 1 150 ? 24.652 -9.040 19.278 1.00 50.44 150 ASP A N 1
ATOM 1128 C CA . ASP A 1 150 ? 25.487 -9.436 20.403 1.00 50.44 150 ASP A CA 1
ATOM 1129 C C . ASP A 1 150 ? 25.928 -10.861 20.063 1.00 50.44 150 ASP A C 1
ATOM 1131 O O . ASP A 1 150 ? 25.336 -11.861 20.464 1.00 50.44 150 ASP A O 1
ATOM 1135 N N . ARG A 1 151 ? 26.951 -10.960 19.207 1.00 56.41 151 ARG A N 1
ATOM 1136 C CA . ARG A 1 151 ? 27.819 -12.120 19.206 1.00 56.41 151 ARG A CA 1
ATOM 1137 C C . ARG A 1 151 ? 28.415 -12.113 20.599 1.00 56.41 151 ARG A C 1
ATOM 1139 O O . ARG A 1 151 ? 29.344 -11.354 20.867 1.00 56.41 151 ARG A O 1
ATOM 1146 N N . ASP A 1 152 ? 27.821 -12.933 21.454 1.00 49.62 152 ASP A N 1
ATOM 1147 C CA . ASP A 1 152 ? 28.479 -13.575 22.574 1.00 49.62 152 ASP A CA 1
ATOM 1148 C C . ASP A 1 152 ? 29.794 -14.172 22.039 1.00 49.62 152 ASP A C 1
ATOM 1150 O O . ASP A 1 152 ? 29.869 -15.315 21.587 1.00 49.62 152 ASP A O 1
ATOM 1154 N N . ASP A 1 153 ? 30.834 -13.338 21.998 1.00 51.06 153 ASP A N 1
ATOM 1155 C CA . ASP A 1 153 ? 32.232 -13.738 21.922 1.00 51.06 153 ASP A CA 1
ATOM 1156 C C . ASP A 1 153 ? 32.596 -14.250 23.319 1.00 51.06 153 ASP A C 1
ATOM 1158 O O . ASP A 1 153 ? 33.340 -13.624 24.075 1.00 51.06 153 ASP A O 1
ATOM 1162 N N . ASP A 1 154 ? 31.994 -15.384 23.689 1.00 54.69 154 ASP A N 1
ATOM 1163 C CA . ASP A 1 154 ? 32.471 -16.211 24.786 1.00 54.69 154 ASP A CA 1
ATOM 1164 C C . ASP A 1 154 ? 33.799 -16.816 24.334 1.00 54.69 154 ASP A C 1
ATOM 1166 O O . ASP A 1 154 ? 33.894 -17.909 23.768 1.00 54.69 154 ASP A O 1
ATOM 1170 N N . GLY A 1 155 ? 34.855 -16.044 24.570 1.00 56.38 155 GLY A N 1
ATOM 1171 C CA . GLY A 1 155 ? 36.205 -16.552 24.624 1.00 56.38 155 GLY A CA 1
ATOM 1172 C C . GLY A 1 155 ? 36.310 -17.595 25.730 1.00 56.38 155 GLY A C 1
ATOM 1173 O O . GLY A 1 155 ? 36.529 -17.250 26.885 1.00 56.38 155 GLY A O 1
ATOM 1174 N N . ASP A 1 156 ? 36.236 -18.866 25.349 1.00 53.28 156 ASP A N 1
ATOM 1175 C CA . ASP A 1 156 ? 36.801 -19.967 26.121 1.00 53.28 156 ASP A CA 1
ATOM 1176 C C . ASP A 1 156 ? 37.825 -20.685 25.238 1.00 53.28 156 ASP A C 1
ATOM 1178 O O . ASP A 1 156 ? 37.523 -21.523 24.385 1.00 53.28 156 ASP A O 1
ATOM 1182 N N . GLY A 1 157 ? 39.084 -20.286 25.410 1.00 52.22 157 GLY A N 1
ATOM 1183 C CA . GLY A 1 157 ? 40.209 -21.054 24.914 1.00 52.22 157 GLY A CA 1
ATOM 1184 C C . GLY A 1 157 ? 40.413 -22.281 25.791 1.00 52.22 157 GLY A C 1
ATOM 1185 O O . GLY A 1 157 ? 40.570 -22.131 26.998 1.00 52.22 157 GLY A O 1
ATOM 1186 N N . ASN A 1 158 ? 40.486 -23.469 25.183 1.00 46.50 158 ASN A N 1
ATOM 1187 C CA . ASN A 1 158 ? 41.413 -24.503 25.639 1.00 46.50 158 ASN A CA 1
ATOM 1188 C C . ASN A 1 158 ? 41.684 -25.590 24.575 1.00 46.50 158 ASN A C 1
ATOM 1190 O O . ASN A 1 158 ? 40.790 -26.332 24.182 1.00 46.50 158 ASN A O 1
ATOM 1194 N N . ASP A 1 159 ? 42.956 -25.647 24.173 1.00 49.25 159 ASP A N 1
ATOM 1195 C CA . ASP A 1 159 ? 43.842 -26.793 23.917 1.00 49.25 159 ASP A CA 1
ATOM 1196 C C . ASP A 1 159 ? 43.410 -28.034 23.104 1.00 49.25 159 ASP A C 1
ATOM 1198 O O . ASP A 1 159 ? 42.578 -28.832 23.530 1.00 49.25 159 ASP A O 1
ATOM 1202 N N . GLY A 1 160 ? 44.213 -28.321 22.066 1.00 42.69 160 GLY A N 1
ATOM 1203 C CA . GLY A 1 160 ? 44.714 -29.680 21.802 1.00 42.69 160 GLY A CA 1
ATOM 1204 C C . GLY A 1 160 ? 44.748 -30.118 20.335 1.00 42.69 160 GLY A C 1
ATOM 1205 O O . GLY A 1 160 ? 43.694 -30.295 19.738 1.00 42.69 160 GLY A O 1
ATOM 1206 N N . ASP A 1 161 ? 45.970 -30.298 19.806 1.00 42.22 161 ASP A N 1
ATOM 1207 C CA . ASP A 1 161 ? 46.422 -31.233 18.748 1.00 42.22 161 ASP A CA 1
ATOM 1208 C C . ASP A 1 161 ? 45.385 -32.291 18.286 1.00 42.22 161 ASP A C 1
ATOM 1210 O O . ASP A 1 161 ? 44.652 -32.845 19.093 1.00 42.22 161 ASP A O 1
ATOM 1214 N N . ASP A 1 162 ? 45.232 -32.615 16.994 1.00 44.38 162 ASP A N 1
ATOM 1215 C CA . ASP A 1 162 ? 46.204 -33.405 16.225 1.00 44.38 162 ASP A CA 1
ATOM 1216 C C . ASP A 1 162 ? 46.176 -33.075 14.716 1.00 44.38 162 ASP A C 1
ATOM 1218 O O . ASP A 1 162 ? 45.125 -33.001 14.073 1.00 44.38 162 ASP A O 1
ATOM 1222 N N . GLY A 1 163 ? 47.361 -32.926 14.120 1.00 40.25 163 GLY A N 1
ATOM 1223 C CA . GLY A 1 163 ? 47.542 -32.607 12.705 1.00 40.25 163 GLY A CA 1
ATOM 1224 C C . GLY A 1 163 ? 47.253 -33.745 11.716 1.00 40.25 163 GLY A C 1
ATOM 1225 O O . GLY A 1 163 ? 47.556 -34.911 11.955 1.00 40.25 163 GLY A O 1
ATOM 1226 N N . PHE A 1 164 ? 46.792 -33.364 10.519 1.00 34.56 164 PHE A N 1
ATOM 1227 C CA . PHE A 1 164 ? 46.892 -34.173 9.299 1.00 34.56 164 PHE A CA 1
ATOM 1228 C C . PHE A 1 164 ? 47.338 -33.303 8.105 1.00 34.56 164 PHE A C 1
ATOM 1230 O O . PHE A 1 164 ? 46.799 -32.211 7.911 1.00 34.56 164 PHE A O 1
ATOM 1237 N N . PRO A 1 165 ? 48.327 -33.742 7.296 1.00 49.09 165 PRO A N 1
ATOM 1238 C CA . PRO A 1 165 ? 48.929 -32.910 6.260 1.00 49.09 165 PRO A CA 1
ATOM 1239 C C . PRO A 1 165 ? 48.219 -32.982 4.894 1.00 49.09 165 PRO A C 1
ATOM 1241 O O . PRO A 1 165 ? 47.961 -34.049 4.350 1.00 49.09 165 PRO A O 1
ATOM 1244 N N . SER A 1 166 ? 47.985 -31.782 4.355 1.00 41.97 166 SER A N 1
ATOM 1245 C CA . SER A 1 166 ? 48.171 -31.263 2.984 1.00 41.97 166 SER A CA 1
ATOM 1246 C C . SER A 1 166 ? 48.178 -32.184 1.744 1.00 41.97 166 SER A C 1
ATOM 1248 O O . SER A 1 166 ? 49.051 -33.032 1.566 1.00 41.97 166 SER A O 1
ATOM 1250 N N . GLY A 1 167 ? 47.325 -31.800 0.780 1.00 35.44 167 GLY A N 1
ATOM 1251 C CA . GLY A 1 167 ? 47.507 -31.921 -0.678 1.00 35.44 167 GLY A CA 1
ATOM 1252 C C . GLY A 1 167 ? 46.359 -31.197 -1.418 1.00 35.44 167 GLY A C 1
ATOM 1253 O O . GLY A 1 167 ? 45.267 -31.740 -1.481 1.00 35.44 167 GLY A O 1
ATOM 1254 N N . THR A 1 168 ? 46.465 -29.885 -1.719 1.00 33.94 168 THR A N 1
ATOM 1255 C CA . THR A 1 168 ? 46.785 -29.282 -3.054 1.00 33.94 168 THR A CA 1
ATOM 1256 C C . THR A 1 168 ? 45.716 -29.579 -4.136 1.00 33.94 168 THR A C 1
ATOM 1258 O O . THR A 1 168 ? 45.475 -30.744 -4.404 1.00 33.94 168 THR A O 1
ATOM 1261 N N . ALA A 1 169 ? 45.065 -28.661 -4.873 1.00 37.69 169 ALA A N 1
ATOM 1262 C CA . ALA A 1 169 ? 45.105 -27.201 -5.039 1.00 37.69 169 ALA A CA 1
ATOM 1263 C C . ALA A 1 169 ? 43.933 -26.723 -5.958 1.00 37.69 169 ALA A C 1
ATOM 1265 O O . ALA A 1 169 ? 43.569 -27.456 -6.871 1.00 37.69 169 ALA A O 1
ATOM 1266 N N . THR A 1 170 ? 43.452 -25.480 -5.728 1.00 34.75 170 THR A N 1
ATOM 1267 C CA . THR A 1 170 ? 43.108 -24.396 -6.709 1.00 34.75 170 THR A CA 1
ATOM 1268 C C . THR A 1 170 ? 41.936 -24.625 -7.699 1.00 34.75 170 THR A C 1
ATOM 1270 O O . THR A 1 170 ? 41.858 -25.658 -8.344 1.00 34.75 170 THR A O 1
ATOM 1273 N N . SER A 1 171 ? 40.938 -23.742 -7.912 1.00 35.12 171 SER A N 1
ATOM 1274 C CA . SER A 1 171 ? 40.893 -22.269 -8.152 1.00 35.12 171 SER A CA 1
ATOM 1275 C C . SER A 1 171 ? 39.406 -21.817 -8.096 1.00 35.12 171 SER A C 1
ATOM 1277 O O . SER A 1 171 ? 38.568 -22.534 -8.631 1.00 35.12 171 SER A O 1
ATOM 1279 N N . THR A 1 172 ? 38.961 -20.814 -7.321 1.00 34.16 172 THR A N 1
ATOM 1280 C CA . THR A 1 172 ? 38.980 -19.333 -7.506 1.00 34.16 172 THR A CA 1
ATOM 1281 C C . THR A 1 172 ? 38.062 -18.781 -8.613 1.00 34.16 172 THR A C 1
ATOM 1283 O O . THR A 1 172 ? 38.281 -19.102 -9.772 1.00 34.16 172 THR A O 1
ATOM 1286 N N . THR A 1 173 ? 37.090 -17.929 -8.219 1.00 34.53 173 THR A N 1
ATOM 1287 C CA . THR A 1 173 ? 36.744 -16.572 -8.749 1.00 34.53 173 THR A CA 1
ATOM 1288 C C . THR A 1 173 ? 35.380 -16.152 -8.144 1.00 34.53 173 THR A C 1
ATOM 1290 O O . THR A 1 173 ? 34.352 -16.690 -8.531 1.00 34.53 173 THR A O 1
ATOM 1293 N N . SER A 1 174 ? 35.318 -15.447 -7.005 1.00 38.00 174 SER A N 1
ATOM 1294 C CA . SER A 1 174 ? 35.464 -13.989 -6.752 1.00 38.00 174 SER A CA 1
ATOM 1295 C C . SER A 1 174 ? 34.146 -13.193 -6.817 1.00 38.00 174 SER A C 1
ATOM 1297 O O . SER A 1 174 ? 33.676 -12.824 -7.889 1.00 38.00 174 SER A O 1
ATOM 1299 N N . GLN A 1 175 ? 33.629 -12.865 -5.625 1.00 41.72 175 GLN A N 1
ATOM 1300 C CA . GLN A 1 175 ? 32.823 -11.670 -5.333 1.00 41.72 175 GLN A CA 1
ATOM 1301 C C . GLN A 1 175 ? 33.643 -10.386 -5.576 1.00 41.72 175 GLN A C 1
ATOM 1303 O O . GLN A 1 175 ? 34.856 -10.399 -5.345 1.00 41.72 175 GLN A O 1
ATOM 1308 N N . PRO A 1 176 ? 33.008 -9.257 -5.931 1.00 52.34 176 PRO A N 1
ATOM 1309 C CA . PRO A 1 176 ? 33.590 -7.936 -5.741 1.00 52.34 176 PRO A CA 1
ATOM 1310 C C . PRO A 1 176 ? 33.117 -7.275 -4.434 1.00 52.34 176 PRO A C 1
ATOM 1312 O O . PRO A 1 176 ? 31.934 -7.013 -4.226 1.00 52.34 176 PRO A O 1
ATOM 1315 N N . THR A 1 177 ? 34.098 -6.969 -3.586 1.00 33.06 177 THR A N 1
ATOM 1316 C CA . THR A 1 177 ? 34.047 -6.082 -2.418 1.00 33.06 177 THR A CA 1
ATOM 1317 C C . THR A 1 177 ? 34.009 -4.618 -2.867 1.00 33.06 177 THR A C 1
ATOM 1319 O O . THR A 1 177 ? 34.873 -4.195 -3.636 1.00 33.06 177 THR A O 1
ATOM 1322 N N . ALA A 1 178 ? 33.068 -3.821 -2.352 1.00 39.09 178 ALA A N 1
ATOM 1323 C CA . ALA A 1 178 ? 33.109 -2.361 -2.439 1.00 39.09 178 ALA A CA 1
ATOM 1324 C C . ALA A 1 178 ? 33.464 -1.769 -1.066 1.00 39.09 178 ALA A C 1
ATOM 1326 O O . ALA A 1 178 ? 32.696 -1.835 -0.109 1.00 39.09 178 ALA A O 1
ATOM 1327 N N . THR A 1 179 ? 34.668 -1.211 -0.996 1.00 35.00 179 THR A N 1
ATOM 1328 C CA . THR A 1 179 ? 35.278 -0.527 0.147 1.00 35.00 179 THR A CA 1
ATOM 1329 C C . THR A 1 179 ? 34.502 0.743 0.513 1.00 35.00 179 THR A C 1
ATOM 1331 O O . THR A 1 179 ? 34.414 1.668 -0.294 1.00 35.00 179 THR A O 1
ATOM 1334 N N . ARG A 1 180 ? 33.972 0.815 1.742 1.00 40.88 180 ARG A N 1
ATOM 1335 C CA . ARG A 1 180 ? 33.439 2.049 2.341 1.00 40.88 180 ARG A CA 1
ATOM 1336 C C . ARG A 1 180 ? 34.560 2.796 3.066 1.00 40.88 180 ARG A C 1
ATOM 1338 O O . ARG A 1 180 ? 35.160 2.274 4.000 1.00 40.88 180 ARG A O 1
ATOM 1345 N N . THR A 1 181 ? 34.814 4.030 2.642 1.00 35.41 181 THR A N 1
ATOM 1346 C CA . THR A 1 181 ? 35.647 5.000 3.361 1.00 35.41 181 THR A CA 1
ATOM 1347 C C . THR A 1 181 ? 34.786 5.679 4.423 1.00 35.41 181 THR A C 1
ATOM 1349 O O . THR A 1 181 ? 33.871 6.428 4.088 1.00 35.41 181 THR A O 1
ATOM 1352 N N . PHE A 1 182 ? 35.070 5.412 5.697 1.00 36.41 182 PHE A N 1
ATOM 1353 C CA . PHE A 1 182 ? 34.506 6.141 6.832 1.00 36.41 182 PHE A CA 1
ATOM 1354 C C . PHE A 1 182 ? 35.297 7.436 7.050 1.00 36.41 182 PHE A C 1
ATOM 1356 O O . PHE A 1 182 ? 36.501 7.401 7.302 1.00 36.41 182 PHE A O 1
ATOM 1363 N N . SER A 1 183 ? 34.620 8.580 6.974 1.00 44.44 183 SER A N 1
ATOM 1364 C CA . SER A 1 183 ? 35.124 9.850 7.500 1.00 44.44 183 SER A CA 1
ATOM 1365 C C . SER A 1 183 ? 34.325 10.208 8.744 1.00 44.44 183 SER A C 1
ATOM 1367 O O . SER A 1 183 ? 33.140 10.518 8.666 1.00 44.44 183 SER A O 1
ATOM 1369 N N . ASN A 1 184 ? 35.005 10.148 9.887 1.00 39.84 184 ASN A N 1
ATOM 1370 C CA . ASN A 1 184 ? 34.521 10.640 11.167 1.00 39.84 184 ASN A CA 1
ATOM 1371 C C . ASN A 1 184 ? 34.516 12.172 11.161 1.00 39.84 184 ASN A C 1
ATOM 1373 O O . ASN A 1 184 ? 35.510 12.810 10.811 1.00 39.84 184 ASN A O 1
ATOM 1377 N N . SER A 1 185 ? 33.414 12.772 11.590 1.00 43.12 185 SER A N 1
ATOM 1378 C CA . SER A 1 185 ? 33.392 14.138 12.108 1.00 43.12 185 SER A CA 1
ATOM 1379 C C . SER A 1 185 ? 32.500 14.137 13.344 1.00 43.12 185 SER A C 1
ATOM 1381 O O . SER A 1 185 ? 31.353 13.701 13.292 1.00 43.12 185 SER A O 1
ATOM 1383 N N . GLU A 1 186 ? 33.108 14.517 14.463 1.00 43.78 186 GLU A N 1
ATOM 1384 C CA . GLU A 1 186 ? 32.566 14.492 15.820 1.00 43.78 186 GLU A CA 1
ATOM 1385 C C . GLU A 1 186 ? 31.307 15.364 15.995 1.00 43.78 186 GLU A C 1
ATOM 1387 O O . GLU A 1 186 ? 31.166 16.388 15.319 1.00 43.78 186 GLU A O 1
ATOM 1392 N N . PRO A 1 187 ? 30.421 15.024 16.952 1.00 44.00 187 PRO A N 1
ATOM 1393 C CA . PRO A 1 187 ? 29.287 15.855 17.328 1.00 44.00 187 PRO A CA 1
ATOM 1394 C C . PRO A 1 187 ? 29.672 16.846 18.436 1.00 44.00 187 PRO A C 1
ATOM 1396 O O . PRO A 1 187 ? 30.132 16.461 19.512 1.00 44.00 187 PRO A O 1
ATOM 1399 N N . THR A 1 188 ? 29.423 18.135 18.208 1.00 45.12 188 THR A N 1
ATOM 1400 C CA . THR A 1 188 ? 29.448 19.145 19.272 1.00 45.12 188 THR A CA 1
ATOM 1401 C C . THR A 1 188 ? 28.069 19.318 19.902 1.00 45.12 188 THR A C 1
ATOM 1403 O O . THR A 1 188 ? 27.050 19.404 19.224 1.00 45.12 188 THR A O 1
ATOM 1406 N N . SER A 1 189 ? 28.106 19.383 21.226 1.00 38.91 189 SER A N 1
ATOM 1407 C CA . SER A 1 189 ? 27.056 19.418 22.239 1.00 38.91 189 SER A CA 1
ATOM 1408 C C . SER A 1 189 ? 26.058 20.585 22.219 1.00 38.91 189 SER A C 1
ATOM 1410 O O . SER A 1 189 ? 26.417 21.705 21.858 1.00 38.91 189 SER A O 1
ATOM 1412 N N . SER A 1 190 ? 24.932 20.333 22.912 1.00 43.38 190 SER A N 1
ATOM 1413 C CA . SER A 1 190 ? 24.065 21.272 23.665 1.00 43.38 190 SER A CA 1
ATOM 1414 C C . SER A 1 190 ? 23.129 22.136 22.800 1.00 43.38 190 SER A C 1
ATOM 1416 O O . SER A 1 190 ? 23.552 22.661 21.783 1.00 43.38 190 SER A O 1
ATOM 1418 N N . THR A 1 191 ? 21.836 22.316 23.071 1.00 46.75 191 THR A N 1
ATOM 1419 C CA . THR A 1 191 ? 21.061 22.382 24.322 1.00 46.75 191 THR A CA 1
ATOM 1420 C C . THR A 1 191 ? 19.576 22.134 24.015 1.00 46.75 191 THR A C 1
ATOM 1422 O O . THR A 1 191 ? 19.044 22.784 23.114 1.00 46.75 191 THR A O 1
ATOM 1425 N N . ASP A 1 192 ? 18.891 21.320 24.819 1.00 47.22 192 ASP A N 1
ATOM 1426 C CA . ASP A 1 192 ? 17.443 21.454 25.033 1.00 47.22 192 ASP A CA 1
ATOM 1427 C C . ASP A 1 192 ? 17.164 22.697 25.892 1.00 47.22 192 ASP A C 1
ATOM 1429 O O . ASP A 1 192 ? 17.913 22.988 26.834 1.00 47.22 192 ASP A O 1
ATOM 1433 N N . PRO A 1 193 ? 16.082 23.432 25.596 1.00 52.50 193 PRO A N 1
ATOM 1434 C CA . PRO A 1 193 ? 15.093 23.620 26.649 1.00 52.50 193 PRO A CA 1
ATOM 1435 C C . PRO A 1 193 ? 13.637 23.481 26.182 1.00 52.50 193 PRO A C 1
ATOM 1437 O O . PRO A 1 193 ? 13.241 23.838 25.073 1.00 52.50 193 PRO A O 1
ATOM 1440 N N . GLU A 1 194 ? 12.848 22.992 27.132 1.00 50.47 194 GLU A N 1
ATOM 1441 C CA . GLU A 1 194 ? 11.398 22.855 27.165 1.00 50.47 194 GLU A CA 1
ATOM 1442 C C . GLU A 1 194 ? 10.642 24.139 26.776 1.00 50.47 194 GLU A C 1
ATOM 1444 O O . GLU A 1 194 ? 11.062 25.256 27.082 1.00 50.47 194 GLU A O 1
ATOM 1449 N N . GLY A 1 195 ? 9.449 23.986 26.195 1.00 40.50 195 GLY A N 1
ATOM 1450 C CA . GLY A 1 195 ? 8.560 25.121 25.958 1.00 40.50 195 GLY A CA 1
ATOM 1451 C C . GLY A 1 195 ? 7.193 24.731 25.419 1.00 40.50 195 GLY A C 1
ATOM 1452 O O . GLY A 1 195 ? 6.928 24.856 24.227 1.00 40.50 195 GLY A O 1
ATOM 1453 N N . ASN A 1 196 ? 6.291 24.306 26.308 1.00 50.75 196 ASN A N 1
ATOM 1454 C CA . ASN A 1 196 ? 4.861 24.377 26.022 1.00 50.75 196 ASN A CA 1
ATOM 1455 C C . ASN A 1 196 ? 4.503 25.847 25.737 1.00 50.75 196 ASN A C 1
ATOM 1457 O O . ASN A 1 196 ? 4.809 26.731 26.538 1.00 50.75 196 ASN A O 1
ATOM 1461 N N . ALA A 1 197 ? 3.829 26.094 24.618 1.00 44.59 197 ALA A N 1
ATOM 1462 C CA . ALA A 1 197 ? 3.106 27.333 24.394 1.00 44.59 197 ALA A CA 1
ATOM 1463 C C . ALA A 1 197 ? 1.802 27.015 23.664 1.00 44.59 197 ALA A C 1
ATOM 1465 O O . ALA A 1 197 ? 1.741 26.834 22.449 1.00 44.59 197 ALA A O 1
ATOM 1466 N N . ALA A 1 198 ? 0.738 26.942 24.457 1.00 41.16 198 ALA A N 1
ATOM 1467 C CA . ALA A 1 198 ? -0.625 27.052 23.985 1.00 41.16 198 ALA A CA 1
ATOM 1468 C C . ALA A 1 198 ? -0.825 28.405 23.280 1.00 41.16 198 ALA A C 1
ATOM 1470 O O . ALA A 1 198 ? -0.802 29.452 23.926 1.00 41.16 198 ALA A O 1
ATOM 1471 N N . ALA A 1 199 ? -1.101 28.386 21.977 1.00 39.50 199 ALA A N 1
ATOM 1472 C CA . ALA A 1 199 ? -1.648 29.536 21.265 1.00 39.50 199 ALA A CA 1
ATOM 1473 C C . ALA A 1 199 ? -3.151 29.322 21.049 1.00 39.50 199 ALA A C 1
ATOM 1475 O O . ALA A 1 199 ? -3.598 28.633 20.134 1.00 39.50 199 ALA A O 1
ATOM 1476 N N . ARG A 1 200 ? -3.935 29.908 21.957 1.00 39.12 200 ARG A N 1
ATOM 1477 C CA . ARG A 1 200 ? -5.334 30.276 21.724 1.00 39.12 200 ARG A CA 1
ATOM 1478 C C . ARG A 1 200 ? -5.384 31.658 21.058 1.00 39.12 200 ARG A C 1
ATOM 1480 O O . ARG A 1 200 ? -4.401 32.388 21.110 1.00 39.12 200 ARG A O 1
ATOM 1487 N N . ILE A 1 20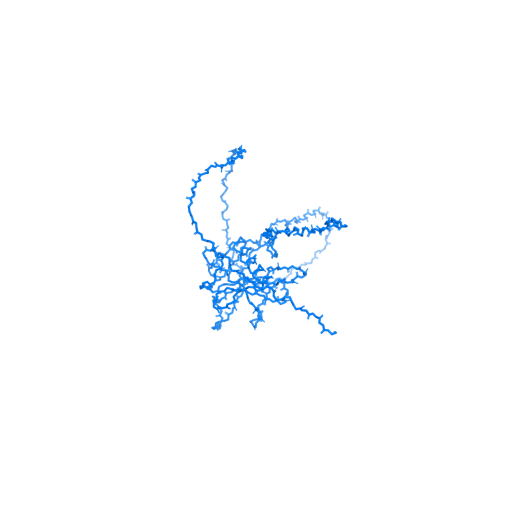1 ? -6.593 32.012 20.601 1.00 39.19 201 ILE A N 1
ATOM 1488 C CA . ILE A 1 201 ? -7.119 33.319 20.131 1.00 39.19 201 ILE A CA 1
ATOM 1489 C C . ILE A 1 201 ? -7.321 33.334 18.602 1.00 39.19 201 ILE A C 1
ATOM 1491 O O . ILE A 1 201 ? -6.373 33.438 17.840 1.00 39.19 201 ILE A O 1
ATOM 1495 N N . ALA A 1 202 ? -8.520 32.945 18.140 1.00 35.88 202 ALA A N 1
ATOM 1496 C CA . ALA A 1 202 ? -9.721 33.779 17.878 1.00 35.88 202 ALA A CA 1
ATOM 1497 C C . ALA A 1 202 ? -9.650 34.426 16.484 1.00 35.88 202 ALA A C 1
ATOM 1499 O O . ALA A 1 202 ? -8.610 34.921 16.094 1.00 35.88 202 ALA A O 1
ATOM 1500 N N . GLY A 1 203 ? -10.676 34.506 15.649 1.00 31.19 203 GLY A N 1
ATOM 1501 C CA . GLY A 1 203 ? -12.089 34.163 15.690 1.00 31.19 203 GLY A CA 1
ATOM 1502 C C . GLY A 1 203 ? -12.688 34.886 14.478 1.00 31.19 203 GLY A C 1
ATOM 1503 O O . GLY A 1 203 ? -12.439 36.075 14.313 1.00 31.19 203 GLY A O 1
ATOM 1504 N N . SER A 1 204 ? -13.424 34.198 13.605 1.00 32.72 204 SER A N 1
ATOM 1505 C CA . SER A 1 204 ? -14.268 34.873 12.612 1.00 32.72 204 SER A CA 1
ATOM 1506 C C . SER A 1 204 ? -15.466 34.007 12.231 1.00 32.72 204 SER A C 1
ATOM 1508 O O . SER A 1 204 ? -15.383 33.018 11.511 1.00 32.72 204 SER A O 1
ATOM 1510 N N . ILE A 1 205 ? -16.566 34.415 12.841 1.00 44.03 205 ILE A N 1
ATOM 1511 C CA . ILE A 1 205 ? -17.985 34.256 12.540 1.00 44.03 205 ILE A CA 1
ATOM 1512 C C . ILE A 1 205 ? -18.375 34.393 11.051 1.00 44.03 205 ILE A C 1
ATOM 1514 O O . ILE A 1 205 ? -17.944 35.317 10.369 1.00 44.03 205 ILE A O 1
ATOM 1518 N N . GLY A 1 206 ? -19.322 33.544 10.622 1.00 33.25 206 GLY A N 1
ATOM 1519 C CA . GLY A 1 206 ? -20.146 33.672 9.404 1.00 33.25 206 GLY A CA 1
ATOM 1520 C C . GLY A 1 206 ? -20.007 32.456 8.478 1.00 33.25 206 GLY A C 1
ATOM 1521 O O . GLY A 1 206 ? -18.915 32.169 8.026 1.00 33.25 206 GLY A O 1
ATOM 1522 N N . GLY A 1 207 ? -21.019 31.664 8.133 1.00 34.16 207 GLY A N 1
ATOM 1523 C CA . GLY A 1 207 ? -22.459 31.725 8.328 1.00 34.16 207 GLY A CA 1
ATOM 1524 C C . GLY A 1 207 ? -23.102 30.516 7.617 1.00 34.16 207 GLY A C 1
ATOM 1525 O O . GLY A 1 207 ? -22.531 29.986 6.676 1.00 34.16 207 GLY A O 1
ATOM 1526 N N . GLN A 1 208 ? -24.276 30.110 8.108 1.00 42.41 208 GLN A N 1
ATOM 1527 C CA . GLN A 1 208 ? -25.373 29.400 7.424 1.00 42.41 208 GLN A CA 1
ATOM 1528 C C . GLN A 1 208 ? -25.091 28.140 6.576 1.00 42.41 208 GLN A C 1
ATOM 1530 O O . GLN A 1 208 ? -24.508 28.189 5.501 1.00 42.41 208 GLN A O 1
ATOM 1535 N N . GLY A 1 209 ? -25.710 27.027 6.984 1.00 36.72 209 GLY A N 1
ATOM 1536 C CA . GLY A 1 209 ? -25.888 25.853 6.127 1.00 36.72 209 GLY A CA 1
ATOM 1537 C C . GLY A 1 209 ? -26.459 24.649 6.867 1.00 36.72 209 GLY A C 1
ATOM 1538 O O . GLY A 1 209 ? -25.803 23.621 6.970 1.00 36.72 209 GLY A O 1
ATOM 1539 N N . VAL A 1 210 ? -27.663 24.776 7.429 1.00 41.53 210 VAL A N 1
ATOM 1540 C CA . VAL A 1 210 ? -28.399 23.633 7.989 1.00 41.53 210 VAL A CA 1
ATOM 1541 C C . VAL A 1 210 ? -28.975 22.825 6.826 1.00 41.53 210 VAL A C 1
ATOM 1543 O O . VAL A 1 210 ? -29.919 23.274 6.183 1.00 41.53 210 VAL A O 1
ATOM 1546 N N . VAL A 1 211 ? -28.443 21.630 6.574 1.00 41.50 211 VAL A N 1
ATOM 1547 C CA . VAL A 1 211 ? -29.143 20.569 5.833 1.00 41.50 211 VAL A CA 1
ATOM 1548 C C . VAL A 1 211 ? -29.080 19.280 6.649 1.00 41.50 211 VAL A C 1
ATOM 1550 O O . VAL A 1 211 ? -28.199 18.443 6.496 1.00 41.50 211 VAL A O 1
ATOM 1553 N N . MET A 1 212 ? -30.028 19.151 7.578 1.00 43.38 212 MET A N 1
ATOM 1554 C CA . MET A 1 212 ? -30.326 17.891 8.258 1.00 43.38 212 MET A CA 1
ATOM 1555 C C . MET A 1 212 ? -30.975 16.938 7.249 1.00 43.38 212 MET A C 1
ATOM 1557 O O . MET A 1 212 ? -32.177 17.009 6.996 1.00 43.38 212 MET A O 1
ATOM 1561 N N . GLY A 1 213 ? -30.170 16.061 6.651 1.00 39.81 213 GLY A N 1
ATOM 1562 C CA . GLY A 1 213 ? -30.652 14.877 5.950 1.00 39.81 213 GLY A CA 1
ATOM 1563 C C . GLY A 1 213 ? -31.014 13.803 6.971 1.00 39.81 213 GLY A C 1
ATOM 1564 O O . GLY A 1 213 ? -30.135 13.170 7.547 1.00 39.81 213 GLY A O 1
ATOM 1565 N N . ALA A 1 214 ? -32.308 13.619 7.220 1.00 41.16 214 ALA A N 1
ATOM 1566 C CA . ALA A 1 214 ? -32.820 12.522 8.028 1.00 41.16 214 ALA A CA 1
ATOM 1567 C C . ALA A 1 214 ? -32.570 11.185 7.307 1.00 41.16 214 ALA A C 1
ATOM 1569 O O . ALA A 1 214 ? -33.255 10.862 6.338 1.00 41.16 214 ALA A O 1
ATOM 1570 N N . VAL A 1 215 ? -31.597 10.401 7.775 1.00 45.19 215 VAL A N 1
ATOM 1571 C CA . VAL A 1 215 ? -31.453 8.994 7.381 1.00 45.19 215 VAL A CA 1
ATOM 1572 C C . VAL A 1 215 ? -32.365 8.179 8.291 1.00 45.19 215 VAL A C 1
ATOM 1574 O O . VAL A 1 215 ? -32.109 8.024 9.484 1.00 45.19 215 VAL A O 1
ATOM 1577 N N . GLY A 1 216 ? -33.484 7.721 7.732 1.00 36.94 216 GLY A N 1
ATOM 1578 C CA . GLY A 1 216 ? -34.428 6.845 8.413 1.00 36.94 216 GLY A CA 1
ATOM 1579 C C . GLY A 1 216 ? -33.790 5.491 8.708 1.00 36.94 216 GLY A C 1
ATOM 1580 O O . GLY A 1 216 ? -33.468 4.739 7.791 1.00 36.94 216 GLY A O 1
ATOM 1581 N N . VAL A 1 217 ? -33.635 5.167 9.989 1.00 42.81 217 VAL A N 1
ATOM 1582 C CA . VAL A 1 217 ? -33.325 3.807 10.435 1.00 42.81 217 VAL A CA 1
ATOM 1583 C C . VAL A 1 217 ? -34.627 3.011 10.404 1.00 42.81 217 VAL A C 1
ATOM 1585 O O . VAL A 1 217 ? -35.535 3.241 11.203 1.00 42.81 217 VAL A O 1
ATOM 1588 N N . VAL A 1 218 ? -34.737 2.093 9.446 1.00 42.09 218 VAL A N 1
ATOM 1589 C CA . VAL A 1 218 ? -35.843 1.135 9.357 1.00 42.09 218 VAL A CA 1
ATOM 1590 C C . VAL A 1 218 ? -35.597 0.052 10.409 1.00 42.09 218 VAL A C 1
ATOM 1592 O O . VAL A 1 218 ? -34.814 -0.869 10.196 1.00 42.09 218 VAL A O 1
ATOM 1595 N N . ALA A 1 219 ? -36.233 0.180 11.574 1.00 43.59 219 ALA A N 1
ATOM 1596 C CA . ALA A 1 219 ? -36.247 -0.870 12.585 1.00 43.59 219 ALA A CA 1
ATOM 1597 C C . ALA A 1 219 ? -37.199 -1.990 12.132 1.00 43.59 219 ALA A C 1
ATOM 1599 O O . ALA A 1 219 ? -38.419 -1.822 12.125 1.00 43.59 219 ALA A O 1
ATOM 1600 N N . GLY A 1 220 ? -36.627 -3.124 11.723 1.00 39.75 220 GLY A N 1
ATOM 1601 C CA . GLY A 1 220 ? -37.364 -4.347 11.427 1.00 39.75 220 GLY A CA 1
ATOM 1602 C C . GLY A 1 220 ? -38.027 -4.901 12.687 1.00 39.75 220 GLY A C 1
ATOM 1603 O O . GLY A 1 220 ? -37.355 -5.344 13.614 1.00 39.75 220 GLY A O 1
ATOM 1604 N N . LEU A 1 221 ? -39.358 -4.868 12.704 1.00 42.84 221 LEU A N 1
ATOM 1605 C CA . LEU A 1 221 ? -40.202 -5.557 13.671 1.00 42.84 221 LEU A CA 1
ATOM 1606 C C . LEU A 1 221 ? -40.215 -7.053 13.325 1.00 42.84 221 LEU A C 1
ATOM 1608 O O . LEU A 1 221 ? -40.823 -7.459 12.336 1.00 42.84 221 LEU A O 1
ATOM 1612 N N . LEU A 1 222 ? -39.540 -7.866 14.136 1.00 43.19 222 LEU A N 1
ATOM 1613 C CA . LEU A 1 222 ? -39.646 -9.321 14.087 1.00 43.19 222 LEU A CA 1
ATOM 1614 C C . LEU A 1 222 ? -40.980 -9.737 14.730 1.00 43.19 222 LEU A C 1
ATOM 1616 O O . LEU A 1 222 ? -41.148 -9.637 15.944 1.00 43.19 222 LEU A O 1
ATOM 1620 N N . MET A 1 223 ? -41.927 -10.189 13.910 1.00 45.41 223 MET A N 1
ATOM 1621 C CA . MET A 1 223 ? -43.047 -11.028 14.337 1.00 45.41 223 MET A CA 1
ATOM 1622 C C . MET A 1 223 ? -43.039 -12.302 13.496 1.00 45.41 223 MET A C 1
ATOM 1624 O O . MET A 1 223 ? -43.345 -12.240 12.305 1.00 45.41 223 MET A O 1
ATOM 1628 N N . LEU A 1 224 ? -42.659 -13.414 14.130 1.00 49.38 224 LEU A N 1
ATOM 1629 C CA . LEU A 1 224 ? -43.298 -14.739 14.120 1.00 49.38 224 LEU A CA 1
ATOM 1630 C C . LEU A 1 224 ? -42.495 -15.670 15.035 1.00 49.38 224 LEU A C 1
ATOM 1632 O O . LEU A 1 224 ? -41.270 -15.790 14.818 1.00 49.38 224 LEU A O 1
#

Secondary structure (DSSP, 8-state):
--------------------------TT-SSEEEEEETTEEEEHHHHHHHHHHHHHHHHHT--BTTTTBSEEE--TT----SS---EEEEEB-TTSPBP-SS---SEEEEEEEEETTEEEEEEEEESTT-SSTT--EEPEEEE-------------------------------PPP--------PPPP-----------------------------------

pLDDT: mean 72.46, std 25.96, range [31.19, 98.81]